Protein AF-Q9N4P4-F1 (afdb_monomer_lite)

InterPro domains:
  IPR028266 Tumor protein p53-inducible protein 11 [PF14936] (41-184)
  IPR028266 Tumor protein p53-inducible protein 11 [PTHR31584] (30-250)

pLDDT: mean 73.69, std 16.2, range [39.88, 96.62]

Structure (mmCIF, N/CA/C/O backbone):
data_AF-Q9N4P4-F1
#
_entry.id   AF-Q9N4P4-F1
#
loop_
_atom_site.group_PDB
_atom_site.id
_atom_site.type_symbol
_atom_site.label_atom_id
_atom_site.label_alt_id
_atom_site.label_comp_id
_atom_site.label_asym_id
_atom_site.label_entity_id
_atom_site.label_seq_id
_atom_site.pdbx_PDB_ins_code
_atom_site.Cartn_x
_atom_site.Cartn_y
_atom_site.Cartn_z
_atom_site.occupancy
_atom_site.B_iso_or_equiv
_atom_site.auth_seq_id
_atom_site.auth_comp_id
_atom_site.auth_asym_id
_atom_site.auth_atom_id
_atom_site.pdbx_PDB_model_num
ATOM 1 N N . MET A 1 1 ? 90.000 -7.329 26.786 1.00 51.28 1 MET A N 1
ATOM 2 C CA . MET A 1 1 ? 89.019 -6.897 25.768 1.00 51.28 1 MET A CA 1
ATOM 3 C C . MET A 1 1 ? 88.729 -8.112 24.916 1.00 51.28 1 MET A C 1
ATOM 5 O O . MET A 1 1 ? 89.656 -8.678 24.359 1.00 51.28 1 MET A O 1
ATOM 9 N N . ASN A 1 2 ? 87.503 -8.615 25.024 1.00 61.84 2 ASN A N 1
ATOM 10 C CA . ASN A 1 2 ? 87.148 -10.010 24.764 1.00 61.84 2 ASN A CA 1
ATOM 11 C C . ASN A 1 2 ? 87.229 -10.356 23.274 1.00 61.84 2 ASN A C 1
ATOM 13 O O . ASN A 1 2 ? 86.826 -9.542 22.450 1.00 61.84 2 ASN A O 1
ATOM 17 N N . GLU A 1 3 ? 87.687 -11.569 22.949 1.00 71.69 3 GLU A N 1
ATOM 18 C CA . GLU A 1 3 ? 87.838 -12.100 21.579 1.00 71.69 3 GLU A CA 1
ATOM 19 C C . GLU A 1 3 ? 86.619 -11.849 20.677 1.00 71.69 3 GLU A C 1
ATOM 21 O O . GLU A 1 3 ? 86.769 -11.629 19.481 1.00 71.69 3 GLU A O 1
ATOM 26 N N . ILE A 1 4 ? 85.417 -11.787 21.257 1.00 66.19 4 ILE A N 1
ATOM 27 C CA . ILE A 1 4 ? 84.161 -11.469 20.561 1.00 66.19 4 ILE A CA 1
ATOM 28 C C . ILE A 1 4 ? 84.223 -10.099 19.857 1.00 66.19 4 ILE A C 1
ATOM 30 O O . ILE A 1 4 ? 83.733 -9.966 18.742 1.00 66.19 4 ILE A O 1
ATOM 34 N N . SER A 1 5 ? 84.856 -9.095 20.473 1.00 69.56 5 SER A N 1
ATOM 35 C CA . SER A 1 5 ? 85.048 -7.761 19.882 1.00 69.56 5 SER A CA 1
ATOM 36 C C . SER A 1 5 ? 85.956 -7.811 18.656 1.00 69.56 5 SER A C 1
ATOM 38 O O . SER A 1 5 ? 85.668 -7.159 17.660 1.00 69.56 5 SER A O 1
ATOM 40 N N . LEU A 1 6 ? 87.031 -8.603 18.724 1.00 74.94 6 LEU A N 1
ATOM 41 C CA . LEU A 1 6 ? 87.990 -8.753 17.629 1.00 74.94 6 LEU A CA 1
ATOM 42 C C . LEU A 1 6 ? 87.362 -9.511 16.450 1.00 74.94 6 LEU A C 1
ATOM 44 O O . LEU A 1 6 ? 87.584 -9.167 15.294 1.00 74.94 6 LEU A O 1
ATOM 48 N N . VAL A 1 7 ? 86.549 -10.533 16.742 1.00 74.06 7 VAL A N 1
ATOM 49 C CA . VAL A 1 7 ? 85.786 -11.262 15.719 1.00 74.06 7 VAL A CA 1
ATOM 50 C C . VAL A 1 7 ? 84.758 -10.345 15.062 1.00 74.06 7 VAL A C 1
ATOM 52 O O . VAL A 1 7 ? 84.618 -10.395 13.845 1.00 74.06 7 VAL A O 1
ATOM 55 N N . ALA A 1 8 ? 84.076 -9.492 15.832 1.00 71.12 8 ALA A N 1
ATOM 56 C CA . ALA A 1 8 ? 83.116 -8.537 15.289 1.00 71.12 8 ALA A CA 1
ATOM 57 C C . ALA A 1 8 ? 83.785 -7.507 14.368 1.00 71.12 8 ALA A C 1
ATOM 59 O O . ALA A 1 8 ? 83.313 -7.334 13.250 1.00 71.12 8 ALA A O 1
ATOM 60 N N . GLU A 1 9 ? 84.896 -6.884 14.782 1.00 74.06 9 GLU A N 1
ATOM 61 C CA . GLU A 1 9 ? 85.658 -5.960 13.919 1.00 74.06 9 GLU A CA 1
ATOM 62 C C . GLU A 1 9 ? 86.100 -6.642 12.625 1.00 74.06 9 GLU A C 1
ATOM 64 O O . GLU A 1 9 ? 85.843 -6.133 11.539 1.00 74.06 9 GLU A O 1
ATOM 69 N N . LYS A 1 10 ? 86.657 -7.853 12.723 1.00 77.12 10 LYS A N 1
ATOM 70 C CA . LYS A 1 10 ? 87.098 -8.599 11.542 1.00 77.12 10 LYS A CA 1
ATOM 71 C C . LYS A 1 10 ? 85.938 -8.986 10.619 1.00 77.12 10 LYS A C 1
ATOM 73 O O . LYS A 1 10 ? 86.125 -9.096 9.413 1.00 77.12 10 LYS A O 1
ATOM 78 N N . PHE A 1 11 ? 84.747 -9.210 11.175 1.00 73.81 11 PHE A N 1
ATOM 79 C CA . PHE A 1 11 ? 83.542 -9.483 10.396 1.00 73.81 11 PHE A CA 1
ATOM 80 C C . PHE A 1 11 ? 83.028 -8.221 9.694 1.00 73.81 11 PHE A C 1
ATOM 82 O O . PHE A 1 11 ? 82.618 -8.306 8.541 1.00 73.81 11 PHE A O 1
ATOM 89 N N . TYR A 1 12 ? 83.083 -7.063 10.361 1.00 70.44 12 TYR A N 1
ATOM 90 C CA . TYR A 1 12 ? 82.732 -5.778 9.756 1.00 70.44 12 TYR A CA 1
ATOM 91 C C . TYR A 1 12 ? 83.699 -5.391 8.640 1.00 70.44 12 TYR A C 1
ATOM 93 O O . TYR A 1 12 ? 83.223 -5.013 7.579 1.00 70.44 12 TYR A O 1
ATOM 101 N N . ASP A 1 13 ? 85.009 -5.573 8.822 1.00 76.25 13 ASP A N 1
ATOM 102 C CA . ASP A 1 13 ? 85.999 -5.278 7.777 1.00 76.25 13 ASP A CA 1
ATOM 103 C C . ASP A 1 13 ? 85.770 -6.130 6.519 1.00 76.25 13 ASP A C 1
ATOM 105 O O . ASP A 1 13 ? 85.762 -5.613 5.404 1.00 76.25 13 ASP A O 1
ATOM 109 N N . VAL A 1 14 ? 85.509 -7.433 6.686 1.00 77.69 14 VAL A N 1
ATOM 110 C CA . VAL A 1 14 ? 85.204 -8.329 5.555 1.00 77.69 14 VAL A CA 1
ATOM 111 C C . VAL A 1 14 ? 83.869 -7.968 4.900 1.00 77.69 14 VAL A C 1
ATOM 113 O O . VAL A 1 14 ? 83.746 -8.037 3.676 1.00 77.69 14 VAL A O 1
ATOM 116 N N . LEU A 1 15 ? 82.864 -7.584 5.693 1.00 73.56 15 LEU A N 1
ATOM 117 C CA . LEU A 1 15 ? 81.567 -7.165 5.171 1.00 73.56 15 LEU A CA 1
ATOM 118 C C . LEU A 1 15 ? 81.684 -5.856 4.382 1.00 73.56 15 LEU A C 1
ATOM 120 O O . LEU A 1 15 ? 81.102 -5.759 3.304 1.00 73.56 15 LEU A O 1
ATOM 124 N N . ASP A 1 16 ? 82.446 -4.884 4.884 1.00 76.75 16 ASP A N 1
ATOM 125 C CA . ASP A 1 16 ? 82.676 -3.608 4.209 1.00 76.75 16 ASP A CA 1
ATOM 126 C C . ASP A 1 16 ? 83.485 -3.798 2.929 1.00 76.75 16 ASP A C 1
ATOM 128 O O . ASP A 1 16 ? 83.116 -3.217 1.910 1.00 76.75 16 ASP A O 1
ATOM 132 N N . GLU A 1 17 ? 84.516 -4.652 2.922 1.00 77.50 17 GLU A N 1
ATOM 133 C CA . GLU A 1 17 ? 85.248 -4.986 1.694 1.00 77.50 17 GLU A CA 1
ATOM 134 C C . GLU A 1 17 ? 84.340 -5.657 0.656 1.00 77.50 17 GLU A C 1
ATOM 136 O O . GLU A 1 17 ? 84.322 -5.226 -0.499 1.00 77.50 17 GLU A O 1
ATOM 141 N N . GLN A 1 18 ? 83.517 -6.636 1.054 1.00 72.38 18 GLN A N 1
ATOM 142 C CA . GLN A 1 18 ? 82.561 -7.278 0.143 1.00 72.38 18 GLN A CA 1
ATOM 143 C C . GLN A 1 18 ? 81.480 -6.315 -0.356 1.00 72.38 18 GLN A C 1
ATOM 145 O O . GLN A 1 18 ? 81.043 -6.404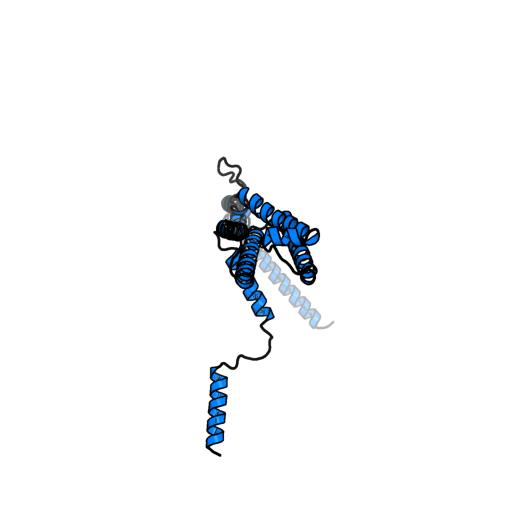 -1.506 1.00 72.38 18 GLN A O 1
ATOM 150 N N . LEU A 1 19 ? 81.020 -5.393 0.489 1.00 69.75 19 LEU A N 1
ATOM 151 C CA . LEU A 1 19 ? 80.028 -4.393 0.113 1.00 69.75 19 LEU A CA 1
ATOM 152 C C . LEU A 1 19 ? 80.644 -3.359 -0.837 1.00 69.75 19 LEU A C 1
ATOM 154 O O . LEU A 1 19 ? 80.000 -2.976 -1.812 1.00 69.75 19 LEU A O 1
ATOM 158 N N . LEU A 1 20 ? 81.904 -2.969 -0.623 1.00 64.81 20 LEU A N 1
ATOM 159 C CA . LEU A 1 20 ? 82.662 -2.109 -1.531 1.00 64.81 20 LEU A CA 1
ATOM 160 C C . LEU A 1 20 ? 82.968 -2.788 -2.866 1.00 64.81 20 LEU A C 1
ATOM 162 O O . LEU A 1 20 ? 82.877 -2.119 -3.896 1.00 64.81 20 LEU A O 1
ATOM 166 N N . GLU A 1 21 ? 83.302 -4.079 -2.876 1.00 69.69 21 GLU A N 1
ATOM 167 C CA . GLU A 1 21 ? 83.456 -4.859 -4.109 1.00 69.69 21 GLU A CA 1
ATOM 168 C C . GLU A 1 21 ? 82.129 -4.968 -4.857 1.00 69.69 21 GLU A C 1
ATOM 170 O O . GLU A 1 21 ? 82.084 -4.627 -6.035 1.00 69.69 21 GLU A O 1
ATOM 175 N N . ASN A 1 22 ? 81.028 -5.294 -4.173 1.00 68.06 22 ASN A N 1
ATOM 176 C CA . ASN A 1 22 ? 79.700 -5.330 -4.790 1.00 68.06 22 ASN A CA 1
ATOM 177 C C . ASN A 1 22 ? 79.282 -3.961 -5.343 1.00 68.06 22 ASN A C 1
ATOM 179 O O . ASN A 1 22 ? 78.778 -3.878 -6.459 1.00 68.06 22 ASN A O 1
ATOM 183 N N . MET A 1 23 ? 79.532 -2.874 -4.609 1.00 64.56 23 MET A N 1
ATOM 184 C CA . MET A 1 23 ? 79.271 -1.503 -5.067 1.00 64.56 23 MET A CA 1
ATOM 185 C C . MET A 1 23 ? 80.180 -1.100 -6.232 1.00 64.56 23 MET A C 1
ATOM 187 O O . MET A 1 23 ? 79.779 -0.305 -7.085 1.00 64.56 23 MET A O 1
ATOM 191 N N . ARG A 1 24 ? 81.416 -1.612 -6.278 1.00 63.09 24 ARG A N 1
ATOM 192 C CA . ARG A 1 24 ? 82.351 -1.374 -7.382 1.00 63.09 24 ARG A CA 1
ATOM 193 C C . ARG A 1 24 ? 81.929 -2.154 -8.618 1.00 63.09 24 ARG A C 1
ATOM 195 O O . ARG A 1 24 ? 81.925 -1.558 -9.686 1.00 63.09 24 ARG A O 1
ATOM 202 N N . ASP A 1 25 ? 81.517 -3.407 -8.477 1.00 59.72 25 ASP A N 1
ATOM 203 C CA . ASP A 1 25 ? 80.957 -4.221 -9.558 1.00 59.72 25 ASP A CA 1
ATOM 204 C C . ASP A 1 25 ? 79.631 -3.650 -10.057 1.00 59.72 25 ASP A C 1
ATOM 206 O O . ASP A 1 25 ? 79.378 -3.631 -11.262 1.00 59.72 25 ASP A O 1
ATOM 210 N N . GLU A 1 26 ? 78.805 -3.106 -9.162 1.00 59.16 26 GLU A N 1
ATOM 211 C CA . GLU A 1 26 ? 77.590 -2.396 -9.538 1.00 59.16 26 GLU A CA 1
ATOM 212 C C . GLU A 1 26 ? 77.934 -1.091 -10.267 1.00 59.16 26 GLU A C 1
ATOM 214 O O . GLU A 1 26 ? 77.379 -0.832 -11.330 1.00 59.16 26 GLU A O 1
ATOM 219 N N . LYS A 1 27 ? 78.929 -0.316 -9.809 1.00 52.62 27 LYS A N 1
ATOM 220 C CA . LYS A 1 27 ? 79.418 0.860 -10.549 1.00 52.62 27 LYS A CA 1
ATOM 221 C C . LYS A 1 27 ? 80.086 0.514 -11.878 1.00 52.62 27 LYS A C 1
ATOM 223 O O . LYS A 1 27 ? 79.961 1.298 -12.814 1.00 52.62 27 LYS A O 1
ATOM 228 N N . LEU A 1 28 ? 80.781 -0.618 -11.978 1.00 52.22 28 LEU A N 1
ATOM 229 C CA . LEU A 1 28 ? 81.412 -1.072 -13.216 1.00 52.22 28 LEU A CA 1
ATOM 230 C C . LEU A 1 28 ? 80.358 -1.601 -14.199 1.00 52.22 28 LEU A C 1
ATOM 232 O O . LEU A 1 28 ? 80.490 -1.387 -15.400 1.00 52.22 28 LEU A O 1
ATOM 236 N N . LYS A 1 29 ? 79.266 -2.199 -13.700 1.00 51.69 29 LYS A N 1
ATOM 237 C CA . LYS A 1 29 ? 78.054 -2.492 -14.488 1.00 51.69 29 LYS A CA 1
ATOM 238 C C . LYS A 1 29 ? 77.274 -1.231 -14.857 1.00 51.69 29 LYS A C 1
ATOM 240 O O . LYS A 1 29 ? 76.654 -1.195 -15.912 1.00 51.69 29 LYS A O 1
ATOM 245 N N . VAL A 1 30 ? 77.369 -0.177 -14.049 1.00 50.22 30 VAL A N 1
ATOM 246 C CA . VAL A 1 30 ? 76.958 1.200 -14.385 1.00 50.22 30 VAL A CA 1
ATOM 247 C C . VAL A 1 30 ? 78.077 1.918 -15.180 1.00 50.22 30 VAL A C 1
ATOM 249 O O . VAL A 1 30 ? 78.126 3.141 -15.292 1.00 50.22 30 VAL A O 1
ATOM 252 N N . GLY A 1 31 ? 78.992 1.152 -15.782 1.00 39.88 31 GLY A N 1
ATOM 253 C CA . GLY A 1 31 ? 79.915 1.594 -16.815 1.00 39.88 31 GLY A CA 1
ATOM 254 C C . GLY A 1 31 ? 79.201 1.655 -18.161 1.00 39.88 31 GLY A C 1
ATOM 255 O O . GLY A 1 31 ? 78.784 0.639 -18.706 1.00 39.88 31 GLY A O 1
ATOM 256 N N . THR A 1 32 ? 79.098 2.872 -18.694 1.00 45.50 32 THR A N 1
ATOM 257 C CA . THR A 1 32 ? 78.444 3.274 -19.951 1.00 45.50 32 THR A CA 1
ATOM 258 C C . THR A 1 32 ? 76.943 2.960 -20.035 1.00 45.50 32 THR A C 1
ATOM 260 O O . THR A 1 32 ? 76.561 1.799 -20.164 1.00 45.50 32 THR A O 1
ATOM 263 N N . PRO A 1 33 ? 76.070 3.987 -20.001 1.00 42.59 33 PRO A N 1
ATOM 264 C CA . PRO A 1 33 ? 74.638 3.811 -20.192 1.00 42.59 33 PRO A CA 1
ATOM 265 C C . PRO A 1 33 ? 74.408 3.246 -21.594 1.00 42.59 33 PRO A C 1
ATOM 267 O O . PRO A 1 33 ? 74.486 3.957 -22.593 1.00 42.59 33 PRO A O 1
ATOM 270 N N . THR A 1 34 ? 74.182 1.941 -21.665 1.00 47.94 34 THR A N 1
ATOM 271 C CA . THR A 1 34 ? 73.581 1.305 -22.828 1.00 47.94 34 THR A CA 1
ATOM 272 C C . THR A 1 34 ? 72.086 1.581 -22.726 1.00 47.94 34 THR A C 1
ATOM 274 O O . THR A 1 34 ? 71.470 1.361 -21.681 1.00 47.94 34 THR A O 1
ATOM 277 N N . ASP A 1 35 ? 71.541 2.164 -23.788 1.00 49.06 35 ASP A N 1
ATOM 278 C CA . ASP A 1 35 ? 70.252 2.872 -23.865 1.00 49.06 35 ASP A CA 1
ATOM 279 C C . ASP A 1 35 ? 69.014 2.018 -23.496 1.00 49.06 35 ASP A C 1
ATOM 281 O O . ASP A 1 35 ? 67.897 2.516 -23.397 1.00 49.06 35 ASP A O 1
ATOM 285 N N . ASP A 1 36 ? 69.189 0.728 -23.203 1.00 48.78 36 ASP A N 1
ATOM 286 C CA . ASP A 1 36 ? 68.072 -0.212 -23.123 1.00 48.78 36 ASP A CA 1
ATOM 287 C C . ASP A 1 36 ? 67.591 -0.528 -21.695 1.00 48.78 36 ASP A C 1
ATOM 289 O O . ASP A 1 36 ? 66.505 -1.083 -21.521 1.00 48.78 36 ASP A O 1
ATOM 293 N N . THR A 1 37 ? 68.329 -0.168 -20.635 1.00 47.12 37 THR A N 1
ATOM 294 C CA . THR A 1 37 ? 67.977 -0.626 -19.265 1.00 47.12 37 THR A CA 1
ATOM 295 C C . THR A 1 37 ? 67.259 0.402 -18.385 1.00 47.12 37 THR A C 1
ATOM 297 O O . THR A 1 37 ? 66.630 0.025 -17.395 1.00 47.12 37 THR A O 1
ATOM 300 N N . ILE A 1 38 ? 67.231 1.686 -18.762 1.00 45.00 38 ILE A N 1
ATOM 301 C CA . ILE A 1 38 ? 66.534 2.739 -17.989 1.00 45.00 38 ILE A CA 1
ATOM 302 C C . ILE A 1 38 ? 65.031 2.840 -18.348 1.00 45.00 38 ILE A C 1
ATOM 304 O O . ILE A 1 38 ? 64.261 3.549 -17.694 1.00 45.00 38 ILE A O 1
ATOM 308 N N . VAL A 1 39 ? 64.549 2.065 -19.322 1.00 49.22 39 VAL A N 1
ATOM 309 C CA . VAL A 1 39 ? 63.206 2.253 -19.897 1.00 49.22 39 VAL A CA 1
ATOM 310 C C . VAL A 1 39 ? 62.058 1.606 -19.100 1.00 49.22 39 VAL A C 1
ATOM 312 O O . VAL A 1 39 ? 60.911 2.039 -19.217 1.00 49.22 39 VAL A O 1
ATOM 315 N N . SER A 1 40 ? 62.288 0.630 -18.216 1.00 52.03 40 SER A N 1
ATOM 316 C CA . SER A 1 40 ? 61.146 -0.154 -17.702 1.00 52.03 40 SER A CA 1
ATOM 317 C C . SER A 1 40 ? 60.341 0.501 -16.569 1.00 52.03 40 SER A C 1
ATOM 319 O O . SER A 1 40 ? 59.140 0.251 -16.464 1.00 52.03 40 SER A O 1
ATOM 321 N N . ARG A 1 41 ? 60.934 1.363 -15.726 1.00 50.59 41 ARG A N 1
ATOM 322 C CA . ARG A 1 41 ? 60.231 1.845 -14.515 1.00 50.59 41 ARG A CA 1
ATOM 323 C C . ARG A 1 41 ? 59.622 3.243 -14.620 1.00 50.59 41 ARG A C 1
ATOM 325 O O . ARG A 1 41 ? 58.652 3.519 -13.918 1.00 50.59 41 ARG A O 1
ATOM 332 N N . LYS A 1 42 ? 60.136 4.126 -15.481 1.00 48.81 42 LYS A N 1
ATOM 333 C CA . LYS A 1 42 ? 59.621 5.509 -15.598 1.00 48.81 42 LYS A CA 1
ATOM 334 C C . LYS A 1 42 ? 58.646 5.732 -16.752 1.00 48.81 42 LYS A C 1
ATOM 336 O O . LYS A 1 42 ? 57.952 6.747 -16.752 1.00 48.81 42 LYS A O 1
ATOM 341 N N . GLN A 1 43 ? 58.535 4.799 -17.694 1.00 51.12 43 GLN A N 1
ATOM 342 C CA . GLN A 1 43 ? 57.767 5.059 -18.909 1.00 51.12 43 GLN A CA 1
ATOM 343 C C . GLN A 1 43 ? 56.267 4.777 -18.780 1.00 51.12 43 GLN A C 1
ATOM 345 O O . GLN A 1 43 ? 55.498 5.313 -19.561 1.00 51.12 43 GLN A O 1
ATOM 350 N N . SER A 1 44 ? 55.788 4.047 -17.767 1.00 52.41 44 SER A N 1
ATOM 351 C CA . SER A 1 44 ? 54.336 3.833 -17.608 1.00 52.41 44 SER A CA 1
ATOM 352 C C . SER A 1 44 ? 53.558 5.115 -17.272 1.00 52.41 44 SER A C 1
ATOM 354 O O . SER A 1 44 ? 52.364 5.200 -17.566 1.00 52.41 44 SER A O 1
ATOM 356 N N . ALA A 1 45 ? 54.221 6.119 -16.683 1.00 56.00 45 ALA A N 1
ATOM 357 C CA . ALA A 1 45 ? 53.627 7.424 -16.393 1.00 56.00 45 ALA A CA 1
ATOM 358 C C . ALA A 1 45 ? 53.625 8.361 -17.615 1.00 56.00 45 ALA A C 1
ATOM 360 O O . ALA A 1 45 ? 52.693 9.153 -17.778 1.00 56.00 45 ALA A O 1
ATOM 361 N N . SER A 1 46 ? 54.645 8.275 -18.479 1.00 60.16 46 SER A N 1
ATOM 362 C CA . SER A 1 46 ? 54.707 9.056 -19.722 1.00 60.16 46 SER A CA 1
ATOM 363 C C . SER A 1 46 ? 53.992 8.378 -20.892 1.00 60.16 46 SER A C 1
ATOM 365 O O . SER A 1 46 ? 53.605 9.067 -21.836 1.00 60.16 46 SER A O 1
ATOM 367 N N . ASP A 1 47 ? 53.759 7.065 -20.820 1.00 68.19 47 ASP A N 1
ATOM 368 C CA . ASP A 1 47 ? 53.086 6.304 -21.862 1.00 68.19 47 ASP A CA 1
ATOM 369 C C . ASP A 1 47 ? 51.636 6.776 -22.025 1.00 68.19 47 ASP A C 1
ATOM 371 O O . ASP A 1 47 ? 50.766 6.628 -21.154 1.00 68.19 47 ASP A O 1
ATOM 375 N N . LEU A 1 48 ? 51.382 7.361 -23.194 1.00 65.00 48 LEU A N 1
ATOM 376 C CA . LEU A 1 48 ? 50.078 7.853 -23.607 1.00 65.00 48 LEU A CA 1
ATOM 377 C C . LEU A 1 48 ? 49.016 6.752 -23.542 1.00 65.00 48 LEU A C 1
ATOM 379 O O . LEU A 1 48 ? 47.873 7.061 -23.216 1.00 65.00 48 LEU A O 1
ATOM 383 N N . GLN A 1 49 ? 49.366 5.483 -23.783 1.00 70.56 49 GLN A N 1
ATOM 384 C CA . GLN A 1 49 ? 48.411 4.371 -23.722 1.00 70.56 49 GLN A CA 1
ATOM 385 C C . GLN A 1 49 ? 47.926 4.099 -22.296 1.00 70.56 49 GLN A C 1
ATOM 387 O O . GLN A 1 49 ? 46.724 3.928 -22.080 1.00 70.56 49 GLN A O 1
ATOM 392 N N . SER A 1 50 ? 48.831 4.108 -21.314 1.00 65.62 50 SER A N 1
ATOM 393 C CA . SER A 1 50 ? 48.488 4.002 -19.890 1.00 65.62 50 SER A CA 1
ATOM 394 C C . SER A 1 50 ? 47.574 5.154 -19.465 1.00 65.62 50 SER A C 1
ATOM 396 O O . SER A 1 50 ? 46.495 4.932 -18.907 1.00 65.62 50 SER A O 1
ATOM 398 N N . ARG A 1 51 ? 47.923 6.388 -19.857 1.00 69.81 51 ARG A N 1
ATOM 399 C CA . ARG A 1 51 ? 47.089 7.574 -19.609 1.00 69.81 51 ARG A CA 1
ATOM 400 C C . ARG A 1 51 ? 45.717 7.453 -20.264 1.00 69.81 51 ARG A C 1
ATOM 402 O O . ARG A 1 51 ? 44.724 7.787 -19.630 1.00 69.81 51 ARG A O 1
ATOM 409 N N . LEU A 1 52 ? 45.637 6.951 -21.494 1.00 65.06 52 LEU A N 1
ATOM 410 C CA . LEU A 1 52 ? 44.386 6.796 -22.237 1.00 65.06 52 LEU A CA 1
ATOM 411 C C . LEU A 1 52 ? 43.508 5.680 -21.644 1.00 65.06 52 LEU A C 1
ATOM 413 O O . LEU A 1 52 ? 42.293 5.850 -21.557 1.00 65.06 52 LEU A O 1
ATOM 417 N N . LYS A 1 53 ? 44.102 4.584 -21.149 1.00 67.44 53 LYS A N 1
ATOM 418 C CA . LYS A 1 53 ? 43.396 3.538 -20.386 1.00 67.44 53 LYS A CA 1
ATOM 419 C C . LYS A 1 53 ? 42.840 4.078 -19.070 1.00 67.44 53 LYS A C 1
ATOM 421 O O . LYS A 1 53 ? 41.654 3.892 -18.813 1.00 67.44 53 LYS A O 1
ATOM 426 N N . THR A 1 54 ? 43.642 4.797 -18.287 1.00 64.94 54 THR A N 1
ATOM 427 C CA . THR A 1 54 ? 43.194 5.449 -17.045 1.00 64.94 54 THR A CA 1
ATOM 428 C C . THR A 1 54 ? 42.119 6.494 -17.333 1.00 64.94 54 THR A C 1
ATOM 430 O O . THR A 1 54 ? 41.115 6.568 -16.633 1.00 64.94 54 THR A O 1
ATOM 433 N N . ARG A 1 55 ? 42.261 7.242 -18.431 1.00 69.88 55 ARG A N 1
ATOM 434 C CA . ARG A 1 55 ? 41.288 8.232 -18.885 1.00 69.88 55 ARG A CA 1
ATOM 435 C C . ARG A 1 55 ? 39.945 7.602 -19.268 1.00 69.88 55 ARG A C 1
ATOM 437 O O . ARG A 1 55 ? 38.916 8.123 -18.864 1.00 69.88 55 ARG A O 1
ATOM 444 N N . LYS A 1 56 ? 39.945 6.463 -19.967 1.00 65.44 56 LYS A N 1
ATOM 445 C CA . LYS A 1 56 ? 38.735 5.669 -20.265 1.00 65.44 56 LYS A CA 1
ATOM 446 C C . LYS A 1 56 ? 38.137 5.017 -19.016 1.00 65.44 56 LYS A C 1
ATOM 448 O O . LYS A 1 56 ? 36.922 4.923 -18.880 1.00 65.44 56 LYS A O 1
ATOM 453 N N . LEU A 1 57 ? 38.984 4.577 -18.085 1.00 65.44 57 LEU A N 1
ATOM 454 C CA . LEU A 1 57 ? 38.542 4.010 -16.813 1.00 65.44 57 LEU A CA 1
ATOM 455 C C . LEU A 1 57 ? 37.822 5.063 -15.953 1.00 65.44 57 LEU A C 1
ATOM 457 O O . LEU A 1 57 ? 36.770 4.759 -15.399 1.00 65.44 57 LEU A O 1
ATOM 461 N N . LEU A 1 58 ? 38.373 6.283 -15.898 1.00 64.38 58 LEU A N 1
ATOM 462 C CA . LEU A 1 58 ? 37.850 7.446 -15.167 1.00 64.38 58 LEU A CA 1
ATOM 463 C C . LEU A 1 58 ? 36.804 8.259 -15.951 1.00 64.38 58 LEU A C 1
ATOM 465 O O . LEU A 1 58 ? 36.077 9.042 -15.353 1.00 64.38 58 LEU A O 1
ATOM 469 N N . GLY A 1 59 ? 36.669 8.043 -17.264 1.00 60.53 59 GLY A N 1
ATOM 470 C CA . GLY A 1 59 ? 35.687 8.704 -18.139 1.00 60.53 59 GLY A CA 1
ATOM 471 C C . GLY A 1 59 ? 36.041 10.141 -18.517 1.00 60.53 59 GLY A C 1
ATOM 472 O O . GLY A 1 59 ? 35.215 10.859 -19.069 1.00 60.53 59 GLY A O 1
ATOM 473 N N . VAL A 1 60 ? 37.260 10.592 -18.234 1.00 60.25 60 VAL A N 1
ATOM 474 C CA . VAL A 1 60 ? 37.669 11.980 -18.466 1.00 60.25 60 VAL A CA 1
ATOM 475 C C . VAL A 1 60 ? 37.816 12.227 -19.977 1.00 60.25 60 VAL A C 1
ATOM 477 O O . VAL A 1 60 ? 38.760 11.763 -20.598 1.00 60.25 60 VAL A O 1
ATOM 480 N N . GLY A 1 61 ? 36.909 12.971 -20.607 1.00 52.78 61 GLY A N 1
ATOM 481 C CA . GLY A 1 61 ? 37.060 13.415 -22.004 1.00 52.78 61 GLY A CA 1
ATOM 482 C C . GLY A 1 61 ? 36.269 12.642 -23.064 1.00 52.78 61 GLY A C 1
ATOM 483 O O . GLY A 1 61 ? 36.501 12.869 -24.248 1.00 52.78 61 GLY A O 1
ATOM 484 N N . GLU A 1 62 ? 35.329 11.779 -22.678 1.00 54.50 62 GLU A N 1
ATOM 485 C CA . GLU A 1 62 ? 34.281 11.293 -23.587 1.00 54.50 62 GLU A CA 1
ATOM 486 C C . GLU A 1 62 ? 32.982 12.063 -23.310 1.00 54.50 62 GLU A C 1
ATOM 488 O O . GLU A 1 62 ? 32.074 11.569 -22.649 1.00 54.50 62 GLU A O 1
ATOM 493 N N . LEU A 1 63 ? 32.890 13.300 -23.812 1.00 48.00 63 LEU A N 1
ATOM 494 C CA . LEU A 1 63 ? 31.589 13.905 -24.110 1.00 48.00 63 LEU A CA 1
ATOM 495 C C . LEU A 1 63 ? 31.121 13.303 -25.436 1.00 48.00 63 LEU A C 1
ATOM 497 O O . LEU A 1 63 ? 31.304 13.888 -26.502 1.00 48.00 63 LEU A O 1
ATOM 501 N N . ALA A 1 64 ? 30.617 12.073 -25.396 1.00 52.22 64 ALA A N 1
ATOM 502 C CA . ALA A 1 64 ? 30.015 11.474 -26.573 1.00 52.22 64 ALA A CA 1
ATOM 503 C C . ALA A 1 64 ? 28.676 12.175 -26.834 1.00 52.22 64 ALA A C 1
ATOM 505 O O . ALA A 1 64 ? 27.697 11.877 -26.168 1.00 52.22 64 ALA A O 1
ATOM 506 N N . GLY A 1 65 ? 28.670 13.113 -27.782 1.00 46.62 65 GLY A N 1
ATOM 507 C CA . GLY A 1 65 ? 27.505 13.452 -28.599 1.00 46.62 65 GLY A CA 1
ATOM 508 C C . GLY A 1 65 ? 26.228 13.876 -27.864 1.00 46.62 65 GLY A C 1
ATOM 509 O O . GLY A 1 65 ? 25.419 13.057 -27.448 1.00 46.62 65 GLY A O 1
ATOM 510 N N . ASP A 1 66 ? 26.007 15.185 -27.859 1.00 48.78 66 ASP A N 1
ATOM 511 C CA . ASP A 1 66 ? 24.705 15.841 -28.065 1.00 48.78 66 ASP A CA 1
ATOM 512 C C . ASP A 1 66 ? 23.611 15.784 -26.985 1.00 48.78 66 ASP A C 1
ATOM 514 O O . ASP A 1 66 ? 22.752 16.656 -26.988 1.00 48.78 66 ASP A O 1
ATOM 518 N N . ASN A 1 67 ? 23.647 14.881 -26.002 1.00 52.34 67 ASN A N 1
ATOM 519 C CA . ASN A 1 67 ? 22.521 14.777 -25.051 1.00 52.34 67 ASN A CA 1
ATOM 520 C C . ASN A 1 67 ? 22.842 15.080 -23.586 1.00 52.34 67 ASN A C 1
ATOM 522 O O . ASN A 1 67 ? 22.031 14.788 -22.718 1.00 52.34 67 ASN A O 1
ATOM 526 N N . GLY A 1 68 ? 23.992 15.685 -23.269 1.00 48.38 68 GLY A N 1
ATOM 527 C CA . GLY A 1 68 ? 24.296 16.100 -21.886 1.00 48.38 68 GLY A CA 1
ATOM 528 C C . GLY A 1 68 ? 24.315 14.952 -20.860 1.00 48.38 68 GLY A C 1
ATOM 529 O O . GLY A 1 68 ? 24.330 15.200 -19.654 1.00 48.38 68 GLY A O 1
ATOM 530 N N . GLU A 1 69 ? 24.332 13.702 -21.326 1.00 49.44 69 GLU A N 1
ATOM 531 C CA . GLU A 1 69 ? 24.252 12.499 -20.507 1.00 49.44 69 GLU A CA 1
ATOM 532 C C . GLU A 1 69 ? 25.660 12.014 -20.119 1.00 49.44 69 GLU A C 1
ATOM 534 O O . GLU A 1 69 ? 26.460 11.527 -20.913 1.00 49.44 69 GLU A O 1
ATOM 539 N N . VAL A 1 70 ? 25.945 12.259 -18.844 1.00 52.12 70 VAL A N 1
ATOM 540 C CA . VAL A 1 70 ? 27.033 11.826 -17.956 1.00 52.12 70 VAL A CA 1
ATOM 541 C C . VAL A 1 70 ? 27.851 10.584 -18.395 1.00 52.12 70 VAL A C 1
ATOM 543 O O . VAL A 1 70 ? 27.366 9.461 -18.425 1.00 52.12 70 VAL A O 1
ATOM 546 N N . TYR A 1 71 ? 29.153 10.824 -18.611 1.00 48.78 71 TYR A N 1
ATOM 547 C CA . TYR A 1 71 ? 30.353 9.983 -18.410 1.00 48.78 71 TYR A CA 1
ATOM 548 C C . TYR A 1 71 ? 30.251 8.444 -18.545 1.00 48.78 71 TYR A C 1
ATOM 550 O O . TYR A 1 71 ? 30.036 7.738 -17.565 1.00 48.78 71 TYR A O 1
ATOM 558 N N . LYS A 1 72 ? 30.665 7.882 -19.692 1.00 54.72 72 LYS A N 1
ATOM 559 C CA . LYS A 1 72 ? 31.022 6.448 -19.832 1.00 54.72 72 LYS A CA 1
ATOM 560 C C . LYS A 1 72 ? 32.380 6.105 -19.199 1.00 54.72 72 LYS A C 1
ATOM 562 O O . LYS A 1 72 ? 33.266 5.555 -19.853 1.00 54.72 72 LYS A O 1
ATOM 567 N N . SER A 1 73 ? 32.589 6.411 -17.920 1.00 58.69 73 SER A N 1
ATOM 568 C CA . SER A 1 73 ? 33.744 5.821 -17.241 1.00 58.69 73 SER A CA 1
ATOM 569 C C . SER A 1 73 ? 33.486 4.347 -16.960 1.00 58.69 73 SER A C 1
ATOM 571 O O . SER A 1 73 ? 32.384 3.978 -16.557 1.00 58.69 73 SER A O 1
ATOM 573 N N . LYS A 1 74 ? 34.489 3.482 -17.144 1.00 61.25 74 LYS A N 1
ATOM 574 C CA . LYS A 1 74 ? 34.346 2.065 -16.770 1.00 61.25 74 LYS A CA 1
ATOM 575 C C . LYS A 1 74 ? 34.086 1.891 -15.281 1.00 61.25 74 LYS A C 1
ATOM 577 O O . LYS A 1 74 ? 33.348 0.988 -14.923 1.00 61.25 74 LYS A O 1
ATOM 582 N N . ILE A 1 75 ? 34.679 2.733 -14.429 1.00 61.50 75 ILE A N 1
ATOM 583 C CA . ILE A 1 75 ? 34.413 2.726 -12.982 1.00 61.50 75 ILE A CA 1
ATOM 584 C C . ILE A 1 75 ? 32.954 3.017 -12.719 1.00 61.50 75 ILE A C 1
ATOM 586 O O . ILE A 1 75 ? 32.346 2.383 -11.875 1.00 61.50 75 ILE A O 1
ATOM 590 N N . SER A 1 76 ? 32.392 3.965 -13.446 1.00 55.59 76 SER A N 1
ATOM 591 C CA . SER A 1 76 ? 31.028 4.369 -13.238 1.00 55.59 76 SER A CA 1
ATOM 592 C C . SER A 1 76 ? 30.097 3.321 -13.877 1.00 55.59 76 SER A C 1
ATOM 594 O O . SER A 1 76 ? 29.162 2.910 -13.218 1.00 55.59 76 SER A O 1
ATOM 596 N N . GLN A 1 77 ? 30.440 2.672 -14.997 1.00 57.81 77 GLN A N 1
ATOM 597 C CA . GLN A 1 77 ? 29.770 1.430 -15.439 1.00 57.81 77 GLN A CA 1
ATOM 598 C C . GLN A 1 77 ? 29.844 0.288 -14.397 1.00 57.81 77 GLN A C 1
ATOM 600 O O . GLN A 1 77 ? 28.864 -0.426 -14.210 1.00 57.81 77 GLN A O 1
ATOM 605 N N . LEU A 1 78 ? 30.976 0.131 -13.695 1.00 54.38 78 LEU A N 1
ATOM 606 C CA . LEU A 1 78 ? 31.198 -0.884 -12.648 1.00 54.38 78 LEU A CA 1
ATOM 607 C C . LEU A 1 78 ? 30.445 -0.583 -11.349 1.00 54.38 78 LEU A C 1
ATOM 609 O O . LEU A 1 78 ? 29.851 -1.480 -10.762 1.00 54.38 78 LEU A O 1
ATOM 613 N N . LEU A 1 79 ? 30.454 0.678 -10.916 1.00 53.53 79 LEU A N 1
ATOM 614 C CA . LEU A 1 79 ? 29.666 1.191 -9.793 1.00 53.53 79 LEU A CA 1
ATOM 615 C C . LEU A 1 79 ? 28.171 1.223 -10.125 1.00 53.53 79 LEU A C 1
ATOM 617 O O . LEU A 1 79 ? 27.365 1.506 -9.244 1.00 53.53 79 LEU A O 1
ATOM 621 N N . GLY A 1 80 ? 27.804 0.940 -11.378 1.00 49.06 80 GLY A N 1
ATOM 622 C CA . GLY A 1 80 ? 26.462 1.124 -11.881 1.00 49.06 80 GLY A CA 1
ATOM 623 C C . GLY A 1 80 ? 26.108 2.600 -11.829 1.00 49.06 80 GLY A C 1
ATOM 624 O O . GLY A 1 80 ? 25.346 3.020 -10.959 1.00 49.06 80 GLY A O 1
ATOM 625 N N . ILE A 1 81 ? 26.616 3.395 -12.783 1.00 49.00 81 ILE A N 1
ATOM 626 C CA . ILE A 1 81 ? 25.934 4.620 -13.182 1.00 49.00 81 ILE A CA 1
ATOM 627 C C . ILE A 1 81 ? 24.577 4.111 -13.488 1.00 49.00 81 ILE A C 1
ATOM 629 O O . ILE A 1 81 ? 24.330 3.275 -14.356 1.00 49.00 81 ILE A O 1
ATOM 633 N N . ASN A 1 82 ? 23.719 4.561 -12.627 1.00 50.53 82 ASN A N 1
ATOM 634 C CA . ASN A 1 82 ? 22.383 4.135 -12.560 1.00 50.53 82 ASN A CA 1
ATOM 635 C C . ASN A 1 82 ? 21.764 5.016 -13.652 1.00 50.53 82 ASN A C 1
ATOM 637 O O . ASN A 1 82 ? 21.096 5.999 -13.367 1.00 50.53 82 ASN A O 1
ATOM 641 N N . GLU A 1 83 ? 22.085 4.724 -14.923 1.00 49.41 83 GLU A N 1
ATOM 642 C CA . GLU A 1 83 ? 21.461 5.325 -16.106 1.00 49.41 83 GLU A CA 1
ATOM 643 C C . GLU A 1 83 ? 19.952 5.141 -15.944 1.00 49.41 83 GLU A C 1
ATOM 645 O O . GLU A 1 83 ? 19.162 6.050 -16.154 1.00 49.41 83 GLU A O 1
ATOM 650 N N . SER A 1 84 ? 19.577 3.994 -15.367 1.00 47.94 84 SER A N 1
ATOM 651 C CA . SER A 1 84 ? 18.260 3.738 -14.815 1.00 47.94 84 SER A CA 1
ATOM 652 C C . SER A 1 84 ? 17.801 4.852 -13.848 1.00 47.94 84 SER A C 1
ATOM 654 O O . SER A 1 84 ? 16.747 5.439 -14.050 1.00 47.94 84 SER A O 1
ATOM 656 N N . LEU A 1 85 ? 18.568 5.257 -12.842 1.00 46.44 85 LEU A N 1
ATOM 657 C CA . LEU A 1 85 ? 18.185 6.343 -11.929 1.00 46.44 85 LEU A CA 1
ATOM 658 C C . LEU A 1 85 ? 17.967 7.695 -12.643 1.00 46.44 85 LEU A C 1
ATOM 660 O O . LEU A 1 85 ? 17.073 8.436 -12.236 1.00 46.44 85 LEU A O 1
ATOM 664 N N . TYR A 1 86 ? 18.693 7.976 -13.735 1.00 44.62 86 TYR A N 1
ATOM 665 C CA . TYR A 1 86 ? 18.482 9.171 -14.572 1.00 44.62 86 TYR A CA 1
ATOM 666 C C . TYR A 1 86 ? 17.398 9.031 -15.639 1.00 44.62 86 TYR A C 1
ATOM 668 O O . TYR A 1 86 ? 16.887 10.057 -16.097 1.00 44.62 86 TYR A O 1
ATOM 676 N N . VAL A 1 87 ? 16.945 7.812 -15.960 1.00 51.59 87 VAL A N 1
ATOM 677 C CA . VAL A 1 87 ? 15.612 7.613 -16.537 1.00 51.59 87 VAL A CA 1
ATOM 678 C C . VAL A 1 87 ? 14.627 8.013 -15.449 1.00 51.59 87 VAL A C 1
ATOM 680 O O . VAL A 1 87 ? 14.150 7.198 -14.654 1.00 51.59 87 VAL A O 1
ATOM 683 N N . ARG A 1 88 ? 14.402 9.328 -15.383 1.00 56.06 88 ARG A N 1
ATOM 684 C CA . ARG A 1 88 ? 13.459 10.032 -14.534 1.00 56.06 88 ARG A CA 1
ATOM 685 C C . ARG A 1 88 ? 12.217 9.171 -14.452 1.00 56.06 88 ARG A C 1
ATOM 687 O O . ARG A 1 88 ? 11.505 9.026 -15.445 1.00 56.06 88 ARG A O 1
ATOM 694 N N . LEU A 1 89 ? 11.995 8.575 -13.279 1.00 62.06 89 LEU A N 1
ATOM 695 C CA . LEU A 1 89 ? 10.825 7.737 -13.056 1.00 62.06 89 LEU A CA 1
ATOM 696 C C . LEU A 1 89 ? 9.603 8.527 -13.556 1.00 62.06 89 LEU A C 1
ATOM 698 O O . LEU A 1 89 ? 9.529 9.740 -13.311 1.00 62.06 89 LEU A O 1
ATOM 702 N N . PRO A 1 90 ? 8.692 7.911 -14.325 1.00 67.94 90 PRO A N 1
ATOM 703 C CA . PRO A 1 90 ? 7.611 8.652 -14.952 1.00 67.94 90 PRO A CA 1
ATOM 704 C C . PRO A 1 90 ? 6.839 9.418 -13.881 1.00 67.94 90 PRO A C 1
ATOM 706 O O . PRO A 1 90 ? 6.490 8.861 -12.837 1.00 67.94 90 PRO A O 1
ATOM 709 N N . ARG A 1 91 ? 6.556 10.702 -14.144 1.00 72.69 91 ARG A N 1
ATOM 710 C CA . ARG A 1 91 ? 5.814 11.575 -13.214 1.00 72.69 91 ARG A CA 1
ATOM 711 C C . ARG A 1 91 ? 4.516 10.919 -12.729 1.00 72.69 91 ARG A C 1
ATOM 713 O O . ARG A 1 91 ? 4.162 11.077 -11.567 1.00 72.69 91 ARG A O 1
ATOM 720 N N . GLY A 1 92 ? 3.865 10.127 -13.586 1.00 79.56 92 GLY A N 1
ATOM 721 C CA . GLY A 1 92 ? 2.644 9.387 -13.255 1.00 79.56 92 GLY A CA 1
ATOM 722 C C . GLY A 1 92 ? 2.776 8.469 -12.036 1.00 79.56 92 GLY A C 1
ATOM 723 O O . GLY A 1 92 ? 1.886 8.462 -11.194 1.00 79.56 92 GLY A O 1
ATOM 724 N N . MET A 1 93 ? 3.909 7.781 -11.861 1.00 78.94 93 MET A N 1
ATOM 725 C CA . MET A 1 93 ? 4.133 6.913 -10.697 1.00 78.94 93 MET A CA 1
ATOM 726 C C . MET A 1 93 ? 4.150 7.711 -9.386 1.00 78.94 93 MET A C 1
ATOM 728 O O . MET A 1 93 ? 3.637 7.258 -8.362 1.00 78.94 93 MET A O 1
ATOM 732 N N . PHE A 1 94 ? 4.728 8.914 -9.405 1.00 81.69 94 PHE A N 1
ATOM 733 C CA . PHE A 1 94 ? 4.758 9.787 -8.233 1.00 81.69 94 PHE A CA 1
ATOM 734 C C . PHE A 1 94 ? 3.375 10.305 -7.878 1.00 81.69 94 PHE A C 1
ATOM 736 O O . PHE A 1 94 ? 3.014 10.326 -6.703 1.00 81.69 94 PHE A O 1
ATOM 743 N N . VAL A 1 95 ? 2.604 10.702 -8.891 1.00 87.00 95 VAL A N 1
ATOM 744 C CA . VAL A 1 95 ? 1.217 11.131 -8.706 1.00 87.00 95 VAL A CA 1
ATOM 745 C C . VAL A 1 95 ? 0.409 9.981 -8.112 1.00 87.00 95 VAL A C 1
ATOM 747 O O . VAL A 1 95 ? -0.257 10.180 -7.104 1.00 87.00 95 VAL A O 1
ATOM 750 N N . TRP A 1 96 ? 0.554 8.763 -8.640 1.00 90.56 96 TRP A N 1
ATOM 751 C CA . TRP A 1 96 ? -0.130 7.582 -8.116 1.00 90.56 96 TRP A CA 1
ATOM 752 C C . TRP A 1 96 ? 0.211 7.295 -6.649 1.00 90.56 96 TRP A C 1
ATOM 754 O O . TRP A 1 96 ? -0.682 7.173 -5.815 1.00 90.56 96 TRP A O 1
ATOM 764 N N . ASN A 1 97 ? 1.495 7.254 -6.287 1.00 88.62 97 ASN A N 1
ATOM 765 C CA . ASN A 1 97 ? 1.909 7.041 -4.895 1.00 88.62 97 ASN A CA 1
ATOM 766 C C . ASN A 1 97 ? 1.434 8.171 -3.966 1.00 88.62 97 ASN A C 1
ATOM 768 O O . ASN A 1 97 ? 0.998 7.929 -2.840 1.00 88.62 97 ASN A O 1
ATOM 772 N N . THR A 1 98 ? 1.459 9.409 -4.460 1.00 90.19 98 THR A N 1
ATOM 773 C CA . THR A 1 98 ? 0.944 10.577 -3.740 1.00 90.19 98 THR A CA 1
ATOM 774 C C . THR A 1 98 ? -0.557 10.463 -3.491 1.00 90.19 98 THR A C 1
ATOM 776 O O . THR A 1 98 ? -0.999 10.794 -2.391 1.00 90.19 98 THR A O 1
ATOM 779 N N . LEU A 1 99 ? -1.318 9.968 -4.471 1.00 91.62 99 LEU A N 1
ATOM 780 C CA . LEU A 1 99 ? -2.752 9.708 -4.353 1.00 91.62 99 LEU A CA 1
ATOM 781 C C . LEU A 1 99 ? -3.046 8.581 -3.358 1.00 91.62 99 LEU A C 1
ATOM 783 O O . LEU A 1 99 ? -3.922 8.760 -2.521 1.00 91.62 99 LEU A O 1
ATOM 787 N N . ASN A 1 100 ? -2.293 7.475 -3.377 1.00 91.69 100 ASN A N 1
ATOM 788 C CA . ASN A 1 100 ? -2.443 6.397 -2.385 1.00 91.69 100 ASN A CA 1
ATOM 789 C C . ASN A 1 100 ? -2.199 6.917 -0.961 1.00 91.69 100 ASN A C 1
ATOM 791 O O . ASN A 1 100 ? -2.998 6.697 -0.056 1.00 91.69 100 ASN A O 1
ATOM 795 N N . SER A 1 101 ? -1.115 7.670 -0.767 1.00 92.25 101 SER A N 1
ATOM 796 C CA . SER A 1 101 ? -0.806 8.273 0.528 1.00 92.25 101 SER A CA 1
ATOM 797 C C . SER A 1 101 ? -1.891 9.259 0.982 1.00 92.25 101 SER A C 1
ATOM 799 O O . SER A 1 101 ? -2.291 9.246 2.146 1.00 92.25 101 SER A O 1
ATOM 801 N N . LEU A 1 102 ? -2.411 10.081 0.065 1.00 94.25 102 LEU A N 1
ATOM 802 C CA . LEU A 1 102 ? -3.514 10.991 0.361 1.00 94.25 102 LEU A CA 1
ATOM 803 C C . LEU A 1 102 ? -4.798 10.229 0.711 1.00 94.25 102 LEU A C 1
ATOM 805 O O . LEU A 1 102 ? -5.492 10.621 1.641 1.00 94.25 102 LEU A O 1
ATOM 809 N N . TYR A 1 103 ? -5.089 9.133 0.014 1.00 93.75 103 TYR A N 1
ATOM 810 C CA . TYR A 1 103 ? -6.223 8.264 0.306 1.00 93.75 103 TYR A CA 1
ATOM 811 C C . TYR A 1 103 ? -6.163 7.727 1.745 1.00 93.75 103 TYR A C 1
ATOM 813 O O . TYR A 1 103 ? -7.136 7.882 2.483 1.00 93.75 103 TYR A O 1
ATOM 821 N N . PHE A 1 104 ? -5.013 7.200 2.188 1.00 93.81 104 PHE A N 1
ATOM 822 C CA . PHE A 1 104 ? -4.848 6.726 3.570 1.00 93.81 104 PHE A CA 1
ATOM 823 C C . PHE A 1 104 ? -5.044 7.838 4.601 1.00 93.81 104 PHE A C 1
ATOM 825 O O . PHE A 1 104 ? -5.720 7.636 5.608 1.00 93.81 104 PHE A O 1
ATOM 832 N N . LEU A 1 105 ? -4.500 9.027 4.332 1.00 95.75 105 LEU A N 1
ATOM 833 C CA . LEU A 1 105 ? -4.651 10.175 5.223 1.00 95.75 105 LEU A CA 1
ATOM 834 C C . LEU A 1 105 ? -6.102 10.661 5.294 1.00 95.75 105 LEU A C 1
ATOM 836 O O . LEU A 1 105 ? -6.610 10.885 6.391 1.00 95.75 105 LEU A O 1
ATOM 840 N N . LEU A 1 106 ? -6.781 10.812 4.155 1.00 95.75 106 LEU A N 1
ATOM 841 C CA . LEU A 1 106 ? -8.153 11.315 4.105 1.00 95.75 106 LEU A CA 1
ATOM 842 C C . LEU A 1 106 ? -9.134 10.317 4.716 1.00 95.75 106 LEU A C 1
ATOM 844 O O . LEU A 1 106 ? -9.855 10.679 5.642 1.00 95.75 106 LEU A O 1
ATOM 848 N N . ILE A 1 107 ? -9.132 9.061 4.260 1.00 94.25 107 ILE A N 1
ATOM 849 C CA . ILE A 1 107 ? -10.029 8.032 4.801 1.00 94.25 107 ILE A CA 1
ATOM 850 C C . ILE A 1 107 ? -9.720 7.769 6.273 1.00 94.25 107 ILE A C 1
ATOM 852 O O . ILE A 1 107 ? -10.643 7.720 7.080 1.00 94.25 107 ILE A O 1
ATOM 856 N N . GLY A 1 108 ? -8.442 7.692 6.655 1.00 94.88 108 GLY A N 1
ATOM 857 C CA . GLY A 1 108 ? -8.050 7.528 8.053 1.00 94.88 108 GLY A CA 1
ATOM 858 C C . GLY A 1 108 ? -8.553 8.668 8.943 1.00 94.88 108 GLY A C 1
ATOM 859 O O . GLY A 1 108 ? -9.139 8.418 9.997 1.00 94.88 108 GLY A O 1
ATOM 860 N N . THR A 1 109 ? -8.412 9.918 8.490 1.00 96.44 109 THR A N 1
ATOM 861 C CA . THR A 1 109 ? -8.905 11.097 9.223 1.00 96.44 109 THR A CA 1
ATOM 862 C C . THR A 1 109 ? -10.429 11.091 9.324 1.00 96.44 109 THR A C 1
ATOM 864 O O . THR A 1 109 ? -10.978 11.352 10.395 1.00 96.44 109 THR A O 1
ATOM 867 N N . ILE A 1 110 ? -11.129 10.743 8.241 1.00 96.31 110 ILE A N 1
ATOM 868 C CA . ILE A 1 110 ? -12.591 10.647 8.234 1.00 96.31 110 ILE A CA 1
ATOM 869 C C . ILE A 1 110 ? -13.063 9.536 9.185 1.00 96.31 110 ILE A C 1
ATOM 871 O O . ILE A 1 110 ? -13.963 9.783 9.980 1.00 96.31 110 ILE A O 1
ATOM 875 N N . CYS A 1 111 ? -12.444 8.351 9.178 1.00 93.44 111 CYS A N 1
ATOM 876 C CA . CYS A 1 111 ? -12.755 7.261 10.114 1.00 93.44 111 CYS A CA 1
ATOM 877 C C . CYS A 1 111 ? -12.521 7.653 11.583 1.00 93.44 111 CYS A C 1
ATOM 879 O O . CYS A 1 111 ? -13.218 7.167 12.474 1.00 93.44 111 CYS A O 1
ATOM 881 N N . LEU A 1 112 ? -11.561 8.543 11.845 1.00 92.44 112 LEU A N 1
ATOM 882 C CA . LEU A 1 112 ? -11.252 9.022 13.189 1.00 92.44 112 LEU A CA 1
ATOM 883 C C . LEU A 1 112 ? -12.297 10.036 13.686 1.00 92.44 112 LEU A C 1
ATOM 885 O O . LEU A 1 112 ? -12.827 9.880 14.789 1.00 92.44 112 LEU A O 1
ATOM 889 N N . VAL A 1 113 ? -12.621 11.049 12.873 1.00 94.56 113 VAL A N 1
ATOM 890 C CA . VAL A 1 113 ? -13.552 12.132 13.248 1.00 94.56 113 VAL A CA 1
ATOM 891 C C . VAL A 1 113 ? -15.015 11.688 13.122 1.00 94.56 113 VAL A C 1
ATOM 893 O O . VAL A 1 113 ? -15.807 11.875 14.046 1.00 94.56 113 VAL A O 1
ATOM 896 N N . LEU A 1 114 ? -15.373 11.063 11.998 1.00 93.44 114 LEU A N 1
ATOM 897 C CA . LEU A 1 114 ? -16.723 10.622 11.638 1.00 93.44 114 LEU A CA 1
ATOM 898 C C . LEU A 1 114 ? -16.720 9.119 11.285 1.00 93.44 114 LEU A C 1
ATOM 900 O O . LEU A 1 114 ? -16.870 8.763 10.114 1.00 93.44 114 LEU A O 1
ATOM 904 N N . PRO A 1 115 ? -16.605 8.208 12.275 1.00 90.94 115 PRO A N 1
ATOM 905 C CA . PRO A 1 115 ? -16.422 6.772 12.031 1.00 90.94 115 PRO A CA 1
ATOM 906 C C . PRO A 1 115 ? -17.521 6.153 11.165 1.00 90.94 115 PRO A C 1
ATOM 908 O O . PRO A 1 115 ? -17.220 5.354 10.285 1.00 90.94 115 PRO A O 1
ATOM 911 N N . ARG A 1 116 ? -18.781 6.570 11.355 1.00 89.81 116 ARG A N 1
ATOM 912 C CA . ARG A 1 116 ? -19.918 6.099 10.544 1.00 89.81 116 ARG A CA 1
ATOM 913 C C . ARG A 1 116 ? -19.774 6.458 9.066 1.00 89.81 116 ARG A C 1
ATOM 915 O O . ARG A 1 116 ? -20.100 5.650 8.211 1.00 89.81 116 ARG A O 1
ATOM 922 N N . LEU A 1 117 ? -19.278 7.656 8.767 1.00 91.00 117 LEU A N 1
ATOM 923 C CA . LEU A 1 117 ? -19.092 8.106 7.390 1.00 91.00 117 LEU A CA 1
ATOM 924 C C . LEU A 1 117 ? -17.833 7.485 6.780 1.00 91.00 117 LEU A C 1
ATOM 926 O O . LEU A 1 117 ? -17.862 7.079 5.626 1.00 91.00 117 LEU A O 1
ATOM 930 N N . GLY A 1 118 ? -16.748 7.363 7.548 1.00 90.19 118 GLY A N 1
ATOM 931 C CA . GLY A 1 118 ? -15.493 6.790 7.059 1.00 90.19 118 GLY A CA 1
ATOM 932 C C . GLY A 1 118 ? -15.633 5.333 6.637 1.00 90.19 118 GLY A C 1
ATOM 933 O O . GLY A 1 118 ? -15.258 4.972 5.529 1.00 90.19 118 GLY A O 1
ATOM 934 N N . ILE A 1 119 ? -16.257 4.507 7.473 1.00 89.25 119 ILE A N 1
ATOM 935 C CA . ILE A 1 119 ? -16.494 3.098 7.146 1.00 89.25 119 ILE A CA 1
ATOM 936 C C . ILE A 1 119 ? -17.538 2.915 6.040 1.00 89.25 119 ILE A C 1
ATOM 938 O O . ILE A 1 119 ? -17.391 2.023 5.202 1.00 89.25 119 ILE A O 1
ATOM 942 N N . TYR A 1 120 ? -18.540 3.800 5.982 1.00 89.06 120 TYR A N 1
ATOM 943 C CA . TYR A 1 120 ? -19.483 3.839 4.878 1.00 89.06 120 TYR A CA 1
ATOM 944 C C . TYR A 1 120 ? -18.765 4.175 3.577 1.00 89.06 120 TYR A C 1
ATOM 946 O O . TYR A 1 120 ? -19.022 3.504 2.599 1.00 89.06 120 TYR A O 1
ATOM 954 N N . LEU A 1 121 ? -17.836 5.135 3.557 1.00 88.31 121 LEU A N 1
ATOM 955 C CA . LEU A 1 121 ? -17.060 5.495 2.364 1.00 88.31 121 LEU A CA 1
ATOM 956 C C . LEU A 1 121 ? -15.949 4.508 2.011 1.00 88.31 121 LEU A C 1
ATOM 958 O O . LEU A 1 121 ? -15.453 4.546 0.892 1.00 88.31 121 LEU A O 1
ATOM 962 N N . ASP A 1 122 ? -15.518 3.667 2.945 1.00 88.00 122 ASP A N 1
ATOM 963 C CA . ASP A 1 122 ? -14.377 2.785 2.721 1.00 88.00 122 ASP A CA 1
ATOM 964 C C . ASP A 1 122 ? -14.797 1.340 2.415 1.00 88.00 122 ASP A C 1
ATOM 966 O O . ASP A 1 122 ? -14.318 0.724 1.459 1.00 88.00 122 ASP A O 1
ATOM 970 N N . HIS A 1 123 ? -15.737 0.810 3.199 1.00 86.44 123 HIS A N 1
ATOM 971 C CA . HIS A 1 123 ? -16.228 -0.569 3.102 1.00 86.44 123 HIS A CA 1
ATOM 972 C C . HIS A 1 123 ? -17.679 -0.654 2.601 1.00 86.44 123 HIS A C 1
ATOM 974 O O . HIS A 1 123 ? -18.115 -1.721 2.177 1.00 86.44 123 HIS A O 1
ATOM 980 N N . GLY A 1 124 ? -18.433 0.450 2.632 1.00 83.56 124 GLY A N 1
ATOM 981 C CA . GLY A 1 124 ? -19.851 0.458 2.258 1.00 83.56 124 GLY A CA 1
ATOM 982 C C . GLY A 1 124 ? -20.779 -0.145 3.288 1.00 83.56 124 GLY A C 1
ATOM 983 O O . GLY A 1 124 ? -21.864 -0.603 2.945 1.00 83.56 124 GLY A O 1
ATOM 984 N N . ILE A 1 125 ? -20.361 -0.116 4.551 1.00 82.88 125 ILE A N 1
ATOM 985 C CA . ILE A 1 125 ? -21.167 -0.590 5.669 1.00 82.88 125 ILE A CA 1
ATOM 986 C C . ILE A 1 125 ? -22.041 0.566 6.155 1.00 82.88 125 ILE A C 1
ATOM 988 O O . ILE A 1 125 ? -21.531 1.579 6.632 1.00 82.88 125 ILE A O 1
ATOM 992 N N . GLU A 1 126 ? -23.357 0.415 6.025 1.00 77.88 126 GLU A N 1
ATOM 993 C CA . GLU A 1 126 ? -24.332 1.443 6.410 1.00 77.88 126 GLU A CA 1
ATOM 994 C C . GLU A 1 126 ? -24.702 1.374 7.899 1.00 77.88 126 GLU A C 1
ATOM 996 O O . GLU A 1 126 ? -24.875 2.403 8.554 1.00 77.88 126 GLU A O 1
ATOM 1001 N N . GLN A 1 127 ? -24.779 0.164 8.462 1.00 81.56 127 GLN A N 1
ATOM 1002 C CA . GLN A 1 127 ? -25.209 -0.056 9.841 1.00 81.56 127 GLN A CA 1
ATOM 1003 C C . GLN A 1 127 ? -24.085 -0.654 10.676 1.00 81.56 127 GLN A C 1
ATOM 1005 O O . GLN A 1 127 ? -23.617 -1.758 10.414 1.00 81.56 127 GLN A O 1
ATOM 1010 N N . ILE A 1 128 ? -23.664 0.087 11.701 1.00 83.69 128 ILE A N 1
ATOM 1011 C CA . ILE A 1 128 ? -22.638 -0.352 12.646 1.00 83.69 128 ILE A CA 1
ATOM 1012 C C . ILE A 1 128 ? -23.144 -0.146 14.066 1.00 83.69 128 ILE A C 1
ATOM 1014 O O . ILE A 1 128 ? -23.594 0.962 14.393 1.00 83.69 128 ILE A O 1
ATOM 1018 N N . PRO A 1 129 ? -23.052 -1.181 14.916 1.00 87.88 129 PRO A N 1
ATOM 1019 C CA . PRO A 1 129 ? -23.446 -1.063 16.304 1.00 87.88 129 PRO A CA 1
ATOM 1020 C C . PRO A 1 129 ? -22.541 -0.059 17.044 1.00 87.88 129 PRO A C 1
ATOM 1022 O O . PRO A 1 129 ? -21.343 0.036 16.751 1.00 87.88 129 PRO A O 1
ATOM 1025 N N . PRO A 1 130 ? -23.083 0.730 17.986 1.00 85.94 130 PRO A N 1
ATOM 1026 C CA . PRO A 1 130 ? -22.345 1.815 18.633 1.00 85.94 130 PRO A CA 1
ATOM 1027 C C . PRO A 1 130 ? -21.081 1.341 19.369 1.00 85.94 130 PRO A C 1
ATOM 1029 O O . PRO A 1 130 ? -20.088 2.067 19.390 1.00 85.94 130 PRO A O 1
ATOM 1032 N N . GLU A 1 131 ? -21.072 0.119 19.900 1.00 88.94 131 GLU A N 1
ATOM 1033 C CA . GLU A 1 131 ? -19.915 -0.504 20.549 1.00 88.94 131 GLU A CA 1
ATOM 1034 C C . GLU A 1 131 ? -18.720 -0.715 19.603 1.00 88.94 131 GLU A C 1
ATOM 1036 O O . GLU A 1 131 ? -17.567 -0.598 20.022 1.00 88.94 131 GLU A O 1
ATOM 1041 N N . ALA A 1 132 ? -18.962 -0.937 18.308 1.00 88.50 132 ALA A N 1
ATOM 1042 C CA . ALA A 1 132 ? -17.905 -1.159 17.322 1.00 88.50 132 ALA A CA 1
ATOM 1043 C C . ALA A 1 132 ? -17.273 0.146 16.801 1.00 88.50 132 ALA A C 1
ATOM 1045 O O . ALA A 1 132 ? -16.240 0.110 16.129 1.00 88.50 132 ALA A O 1
ATOM 1046 N N . LEU A 1 133 ? -17.830 1.319 17.134 1.00 89.88 133 LEU A N 1
ATOM 1047 C CA . LEU A 1 133 ? -17.296 2.614 16.684 1.00 89.88 133 LEU A CA 1
ATOM 1048 C C . LEU A 1 133 ? -15.859 2.860 17.163 1.00 89.88 133 LEU A C 1
ATOM 1050 O O . LEU A 1 133 ? -15.083 3.522 16.474 1.00 89.88 133 LEU A O 1
ATOM 1054 N N . VAL A 1 134 ? -15.493 2.316 18.326 1.00 91.62 134 VAL A N 1
ATOM 1055 C CA . VAL A 1 134 ? -14.129 2.407 18.862 1.00 91.62 134 VAL A CA 1
ATOM 1056 C C . VAL A 1 134 ? -13.138 1.661 17.960 1.00 91.62 134 VAL A C 1
ATOM 1058 O O . VAL A 1 134 ? -12.069 2.188 17.657 1.00 91.62 134 VAL A O 1
ATOM 1061 N N . ILE A 1 135 ? -13.519 0.484 17.456 1.00 92.31 135 ILE A N 1
ATOM 1062 C CA . ILE A 1 135 ? -12.700 -0.322 16.537 1.00 92.31 135 ILE A CA 1
ATOM 1063 C C . ILE A 1 135 ? -12.475 0.439 15.226 1.00 92.31 135 ILE A C 1
ATOM 1065 O O . ILE A 1 135 ? -11.351 0.507 14.732 1.00 92.31 135 ILE A O 1
ATOM 1069 N N . VAL A 1 136 ? -13.519 1.092 14.705 1.00 91.38 136 VAL A N 1
ATOM 1070 C CA . VAL A 1 136 ? -13.421 1.926 13.494 1.00 91.38 136 VAL A CA 1
ATOM 1071 C C . VAL A 1 136 ? -12.464 3.106 13.698 1.00 91.38 136 VAL A C 1
ATOM 1073 O O . VAL A 1 136 ? -11.701 3.448 12.796 1.00 91.38 136 VAL A O 1
ATOM 1076 N N . ARG A 1 137 ? -12.439 3.710 14.891 1.00 94.00 137 ARG A N 1
ATOM 1077 C CA . ARG A 1 137 ? -11.476 4.777 15.204 1.00 94.00 137 ARG A CA 1
ATOM 1078 C C . ARG A 1 137 ? -10.044 4.261 15.262 1.00 94.00 137 ARG A C 1
ATOM 1080 O O . ARG A 1 137 ? -9.163 4.922 14.724 1.00 94.00 137 ARG A O 1
ATOM 1087 N N . TYR A 1 138 ? -9.806 3.088 15.853 1.00 94.94 138 TYR A N 1
ATOM 1088 C CA . TYR A 1 138 ? -8.477 2.469 15.834 1.00 94.94 138 TYR A CA 1
ATOM 1089 C C . TYR A 1 138 ? -8.018 2.146 14.413 1.00 94.94 138 TYR A C 1
ATOM 1091 O O . TYR A 1 138 ? -6.868 2.417 14.075 1.00 94.94 138 TYR A O 1
ATOM 1099 N N . TYR A 1 139 ? -8.927 1.668 13.562 1.00 93.06 139 TYR A N 1
ATOM 1100 C CA . TYR A 1 139 ? -8.664 1.518 12.134 1.00 93.06 139 TYR A CA 1
ATOM 1101 C C . TYR A 1 139 ? -8.304 2.859 11.467 1.00 93.06 139 TYR A C 1
ATOM 1103 O O . TYR A 1 139 ? -7.347 2.946 10.705 1.00 93.06 139 TYR A O 1
ATOM 1111 N N . GLY A 1 140 ? -9.007 3.942 11.808 1.00 94.69 140 GLY A N 1
ATOM 1112 C CA . GLY A 1 140 ? -8.652 5.288 11.351 1.00 94.69 140 GLY A CA 1
ATOM 1113 C C . GLY A 1 140 ? -7.242 5.717 11.779 1.00 94.69 140 GLY A C 1
ATOM 1114 O O . GLY A 1 140 ? -6.478 6.227 10.962 1.00 94.69 140 GLY A O 1
ATOM 1115 N N . VAL A 1 141 ? -6.861 5.461 13.036 1.00 96.62 141 VAL A N 1
ATOM 1116 C CA . VAL A 1 141 ? -5.521 5.780 13.564 1.00 96.62 141 VAL A CA 1
ATOM 1117 C C . VAL A 1 141 ? -4.427 5.013 12.818 1.00 96.62 141 VAL A C 1
ATOM 1119 O O . VAL A 1 141 ? -3.412 5.610 12.451 1.00 96.62 141 VAL A O 1
ATOM 1122 N N . THR A 1 142 ? -4.624 3.719 12.550 1.00 95.00 142 THR A N 1
ATOM 1123 C CA . THR A 1 142 ? -3.638 2.920 11.806 1.00 95.00 142 THR A CA 1
ATOM 1124 C C . THR A 1 142 ? -3.507 3.394 10.362 1.00 95.00 142 THR A C 1
ATOM 1126 O O . THR A 1 142 ? -2.384 3.529 9.876 1.00 95.00 142 THR A O 1
ATOM 1129 N N . LEU A 1 143 ? -4.615 3.743 9.700 1.00 94.44 143 LEU A N 1
ATOM 1130 C CA . LEU A 1 143 ? -4.592 4.324 8.356 1.00 94.44 143 LEU A CA 1
ATOM 1131 C C . LEU A 1 143 ? -3.844 5.660 8.300 1.00 94.44 143 LEU A C 1
ATOM 1133 O O . LEU A 1 143 ? -3.024 5.861 7.405 1.00 94.44 143 LEU A O 1
ATOM 1137 N N . VAL A 1 144 ? -4.082 6.565 9.257 1.00 96.44 144 VAL A N 1
ATOM 1138 C CA . VAL A 1 144 ? -3.357 7.845 9.322 1.00 96.44 144 VAL A CA 1
ATOM 1139 C C . VAL A 1 144 ? -1.868 7.606 9.552 1.00 96.44 144 VAL A C 1
ATOM 1141 O O . VAL A 1 144 ? -1.044 8.194 8.853 1.00 96.44 144 VAL A O 1
ATOM 1144 N N . SER A 1 145 ? -1.513 6.715 10.483 1.00 95.75 145 SER A N 1
ATOM 1145 C CA . SER A 1 145 ? -0.117 6.360 10.753 1.00 95.75 145 SER A CA 1
ATOM 1146 C C . SER A 1 145 ? 0.577 5.816 9.499 1.00 95.75 145 SER A C 1
ATOM 1148 O O . SER A 1 145 ? 1.658 6.286 9.135 1.00 95.75 145 SER A O 1
ATOM 1150 N N . PHE A 1 146 ? -0.087 4.914 8.773 1.00 92.38 146 PHE A N 1
ATOM 1151 C CA . PHE A 1 146 ? 0.410 4.377 7.510 1.00 92.38 146 PHE A CA 1
ATOM 1152 C C . PHE A 1 146 ? 0.537 5.462 6.432 1.00 92.38 146 PHE A C 1
ATOM 1154 O O . PHE A 1 146 ? 1.548 5.531 5.737 1.00 92.38 146 PHE A O 1
ATOM 1161 N N . GLY A 1 147 ? -0.439 6.369 6.338 1.00 93.31 147 GLY A N 1
ATOM 1162 C CA . GLY A 1 147 ? -0.415 7.504 5.418 1.00 93.31 147 GLY A CA 1
ATOM 1163 C C . GLY A 1 147 ? 0.752 8.467 5.667 1.00 93.31 147 GLY A C 1
ATOM 1164 O O . GLY A 1 147 ? 1.399 8.897 4.706 1.00 93.31 147 GLY A O 1
ATOM 1165 N N . ILE A 1 148 ? 1.058 8.764 6.936 1.00 94.62 148 ILE A N 1
ATOM 1166 C CA . ILE A 1 148 ? 2.206 9.595 7.342 1.00 94.62 148 ILE A CA 1
ATOM 1167 C C . ILE A 1 148 ? 3.519 8.882 7.012 1.00 94.62 148 ILE A C 1
ATOM 1169 O O . ILE A 1 148 ? 4.402 9.487 6.401 1.00 94.62 148 ILE A O 1
ATOM 1173 N N . LEU A 1 149 ? 3.633 7.595 7.354 1.00 91.19 149 LEU A N 1
ATOM 1174 C CA . LEU A 1 149 ? 4.806 6.783 7.030 1.00 91.19 149 LEU A CA 1
ATOM 1175 C C . LEU A 1 149 ? 5.061 6.767 5.515 1.00 91.19 149 LEU A C 1
ATOM 1177 O O . LEU A 1 149 ? 6.179 7.012 5.067 1.00 91.19 149 LEU A O 1
ATOM 1181 N N . PHE A 1 150 ? 4.007 6.573 4.720 1.00 89.12 150 PHE A N 1
ATOM 1182 C CA . PHE A 1 150 ? 4.076 6.613 3.262 1.00 89.12 150 PHE A CA 1
ATOM 1183 C C . PHE A 1 150 ? 4.552 7.967 2.741 1.00 89.12 150 PHE A C 1
ATOM 1185 O O . PHE A 1 150 ? 5.421 8.010 1.871 1.00 89.12 150 PHE A O 1
ATOM 1192 N N . LYS A 1 151 ? 4.030 9.082 3.274 1.00 89.38 151 LYS A N 1
ATOM 1193 C CA . LYS A 1 151 ? 4.517 10.421 2.903 1.00 89.38 151 LYS A CA 1
ATOM 1194 C C . LYS A 1 151 ? 6.000 10.581 3.190 1.00 89.38 151 LYS A C 1
ATOM 1196 O O . LYS A 1 151 ? 6.717 11.111 2.346 1.00 89.38 151 LYS A O 1
ATOM 1201 N N . PHE A 1 152 ? 6.443 10.124 4.354 1.00 89.44 152 PHE A N 1
ATOM 1202 C CA . PHE A 1 152 ? 7.824 10.271 4.780 1.00 89.44 152 PHE A CA 1
ATOM 1203 C C . PHE A 1 152 ? 8.786 9.482 3.885 1.00 89.44 152 PHE A C 1
ATOM 1205 O O . PHE A 1 152 ? 9.751 10.053 3.379 1.00 89.44 152 PHE A O 1
ATOM 1212 N N . ILE A 1 153 ? 8.470 8.215 3.592 1.00 86.44 153 ILE A N 1
ATOM 1213 C CA . ILE A 1 153 ? 9.277 7.381 2.686 1.00 86.44 153 ILE A CA 1
ATOM 1214 C C . ILE A 1 153 ? 9.299 7.984 1.272 1.00 86.44 153 ILE A C 1
ATOM 1216 O O . ILE A 1 153 ? 10.348 8.040 0.633 1.00 86.44 153 ILE A O 1
ATOM 1220 N N . LEU A 1 154 ? 8.167 8.510 0.788 1.00 83.94 154 LEU A N 1
ATOM 1221 C CA . LEU A 1 154 ? 8.111 9.178 -0.516 1.00 83.94 154 LEU A CA 1
ATOM 1222 C C . LEU A 1 154 ? 8.919 10.487 -0.566 1.00 83.94 154 LEU A C 1
ATOM 1224 O O . LEU A 1 154 ? 9.353 10.872 -1.653 1.00 83.94 154 LEU A O 1
ATOM 1228 N N . GLN A 1 155 ? 9.124 11.163 0.569 1.00 84.31 155 GLN A N 1
ATOM 1229 C CA . GLN A 1 155 ? 9.889 12.410 0.656 1.00 84.31 155 GLN A CA 1
ATOM 1230 C C . GLN A 1 155 ? 11.407 12.178 0.717 1.00 84.31 155 GLN A C 1
ATOM 1232 O O . GLN A 1 155 ? 12.150 12.958 0.130 1.00 84.31 155 GLN A O 1
ATOM 1237 N N . GLN A 1 156 ? 11.874 11.110 1.374 1.00 78.56 156 GLN A N 1
ATOM 1238 C CA . GLN A 1 156 ? 13.308 10.781 1.503 1.00 78.56 156 GLN A CA 1
ATOM 1239 C C . GLN A 1 156 ? 13.933 10.130 0.253 1.00 78.56 156 GLN A C 1
ATOM 1241 O O . GLN A 1 156 ? 15.067 9.665 0.276 1.00 78.56 156 GLN A O 1
ATOM 1246 N N . ARG A 1 157 ? 13.172 10.040 -0.835 1.00 65.25 157 ARG A N 1
ATOM 1247 C CA . ARG A 1 157 ? 13.392 9.116 -1.948 1.00 65.25 157 ARG A CA 1
ATOM 1248 C C . ARG A 1 157 ? 14.737 9.284 -2.662 1.00 65.25 157 ARG A C 1
ATOM 1250 O O . ARG A 1 157 ? 14.919 10.246 -3.404 1.00 65.25 157 ARG A O 1
ATOM 1257 N N . GLU A 1 158 ? 15.558 8.234 -2.617 1.00 59.59 158 GLU A N 1
ATOM 1258 C CA . GLU A 1 158 ? 16.645 8.019 -3.587 1.00 59.59 158 GLU A CA 1
ATOM 1259 C C . GLU A 1 158 ? 16.590 6.649 -4.285 1.00 59.59 158 GLU A C 1
ATOM 1261 O O . GLU A 1 158 ? 17.012 6.544 -5.438 1.00 59.59 158 GLU A O 1
ATOM 1266 N N . THR A 1 159 ? 16.000 5.604 -3.682 1.00 70.69 159 THR A N 1
ATOM 1267 C CA . THR A 1 159 ? 16.033 4.257 -4.281 1.00 70.69 159 THR A CA 1
ATOM 1268 C C . THR A 1 159 ? 14.734 3.859 -4.992 1.00 70.69 159 THR A C 1
ATOM 1270 O O . THR A 1 159 ? 13.617 4.154 -4.567 1.00 70.69 159 THR A O 1
ATOM 1273 N N . ARG A 1 160 ? 14.884 3.164 -6.129 1.00 74.38 160 ARG A N 1
ATOM 1274 C CA . ARG A 1 160 ? 13.769 2.614 -6.922 1.00 74.38 160 ARG A CA 1
ATOM 1275 C C . ARG A 1 160 ? 13.005 1.518 -6.179 1.00 74.38 160 ARG A C 1
ATOM 1277 O O . ARG A 1 160 ? 11.802 1.357 -6.368 1.00 74.38 160 ARG A O 1
ATOM 1284 N N . ALA A 1 161 ? 13.727 0.767 -5.360 1.00 77.19 161 ALA A N 1
ATOM 1285 C CA . ALA A 1 161 ? 13.220 -0.428 -4.722 1.00 77.19 161 ALA A CA 1
ATOM 1286 C C . ALA A 1 161 ? 12.258 -0.114 -3.568 1.00 77.19 161 ALA A C 1
ATOM 1288 O O . ALA A 1 161 ? 11.246 -0.794 -3.441 1.00 77.19 161 ALA A O 1
ATOM 1289 N N . ASP A 1 162 ? 12.481 0.978 -2.828 1.00 80.94 162 ASP A N 1
ATOM 1290 C CA . ASP A 1 162 ? 11.562 1.408 -1.763 1.00 80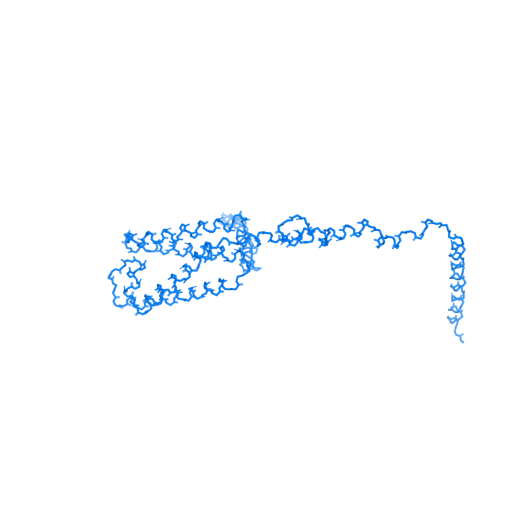.94 162 ASP A CA 1
ATOM 1291 C C . ASP A 1 162 ? 10.168 1.720 -2.317 1.00 80.94 162 ASP A C 1
ATOM 1293 O O . ASP A 1 162 ? 9.155 1.352 -1.735 1.00 80.94 162 ASP A O 1
ATOM 1297 N N . ILE A 1 163 ? 10.091 2.347 -3.494 1.00 83.25 163 ILE A N 1
ATOM 1298 C CA . ILE A 1 163 ? 8.804 2.669 -4.128 1.00 83.25 163 ILE A CA 1
ATOM 1299 C C . ILE A 1 163 ? 8.098 1.400 -4.584 1.00 83.25 163 ILE A C 1
ATOM 1301 O O . ILE A 1 163 ? 6.882 1.288 -4.450 1.00 83.25 163 ILE A O 1
ATOM 1305 N N . ALA A 1 164 ? 8.853 0.458 -5.148 1.00 84.00 164 ALA A N 1
ATOM 1306 C CA . ALA A 1 164 ? 8.303 -0.824 -5.540 1.00 84.00 164 ALA A CA 1
ATOM 1307 C C . ALA A 1 164 ? 7.756 -1.551 -4.300 1.00 84.00 164 ALA A C 1
ATOM 1309 O O . ALA A 1 164 ? 6.634 -2.048 -4.339 1.00 84.00 164 ALA A O 1
ATOM 1310 N N . LEU A 1 165 ? 8.491 -1.535 -3.181 1.00 84.50 165 LEU A N 1
ATOM 1311 C CA . LEU A 1 165 ? 8.041 -2.119 -1.920 1.00 84.50 165 LEU A CA 1
ATOM 1312 C C . LEU A 1 165 ? 6.752 -1.450 -1.429 1.00 84.50 165 LEU A C 1
ATOM 1314 O O . LEU A 1 165 ? 5.809 -2.147 -1.072 1.00 84.50 165 LEU A O 1
ATOM 1318 N N . LEU A 1 166 ? 6.668 -0.116 -1.463 1.00 88.12 166 LEU A N 1
ATOM 1319 C CA . LEU A 1 166 ? 5.452 0.607 -1.082 1.00 88.12 166 LEU A CA 1
ATOM 1320 C C . LEU A 1 166 ? 4.251 0.197 -1.941 1.00 88.12 166 LEU A C 1
ATOM 1322 O O . LEU A 1 166 ? 3.186 -0.066 -1.390 1.00 88.12 166 LEU A O 1
ATOM 1326 N N . LEU A 1 167 ? 4.425 0.099 -3.264 1.00 89.38 167 LEU A N 1
ATOM 1327 C CA . LEU A 1 167 ? 3.378 -0.351 -4.189 1.00 89.38 167 LEU A CA 1
ATOM 1328 C C . LEU A 1 167 ? 2.959 -1.804 -3.920 1.00 89.38 167 LEU A C 1
ATOM 1330 O O . LEU A 1 167 ? 1.780 -2.141 -4.022 1.00 89.38 167 LEU A O 1
ATOM 1334 N N . LEU A 1 168 ? 3.909 -2.669 -3.560 1.00 89.12 168 LEU A N 1
ATOM 1335 C CA . LEU A 1 168 ? 3.615 -4.050 -3.192 1.00 89.12 168 LEU A CA 1
ATOM 1336 C C . LEU A 1 168 ? 2.809 -4.108 -1.892 1.00 89.12 168 LEU A C 1
ATOM 1338 O O . LEU A 1 168 ? 1.776 -4.772 -1.834 1.00 89.12 168 LEU A O 1
ATOM 1342 N N . VAL A 1 169 ? 3.249 -3.386 -0.859 1.00 90.88 169 VAL A N 1
ATOM 1343 C CA . VAL A 1 169 ? 2.575 -3.358 0.443 1.00 90.88 169 VAL A CA 1
ATOM 1344 C C . VAL A 1 169 ? 1.167 -2.770 0.311 1.00 90.88 169 VAL A C 1
ATOM 1346 O O . VAL A 1 169 ? 0.240 -3.312 0.909 1.00 90.88 169 VAL A O 1
ATOM 1349 N N . THR A 1 170 ? 0.952 -1.727 -0.501 1.00 92.12 170 THR A N 1
ATOM 1350 C CA . THR A 1 170 ? -0.404 -1.199 -0.747 1.00 92.12 170 THR A CA 1
ATOM 1351 C C . THR A 1 170 ? -1.280 -2.173 -1.517 1.00 92.12 170 THR A C 1
ATOM 1353 O O . THR A 1 170 ? -2.455 -2.321 -1.178 1.00 92.12 170 THR A O 1
ATOM 1356 N N . ALA A 1 171 ? -0.736 -2.874 -2.516 1.00 92.75 171 ALA A N 1
ATOM 1357 C CA . ALA A 1 171 ? -1.474 -3.916 -3.223 1.00 92.75 171 ALA A CA 1
ATOM 1358 C C . ALA A 1 171 ? -1.907 -5.033 -2.261 1.00 92.75 171 ALA A C 1
ATOM 1360 O O . ALA A 1 171 ? -3.087 -5.379 -2.218 1.00 92.75 171 ALA A O 1
ATOM 1361 N N . VAL A 1 172 ? -0.983 -5.537 -1.435 1.00 93.69 172 VAL A N 1
ATOM 1362 C CA . VAL A 1 172 ? -1.267 -6.565 -0.422 1.00 93.69 172 VAL A CA 1
ATOM 1363 C C . VAL A 1 172 ? -2.295 -6.068 0.593 1.00 93.69 172 VAL A C 1
ATOM 1365 O O . VAL A 1 172 ? -3.256 -6.780 0.878 1.00 93.69 172 VAL A O 1
ATOM 1368 N N . PHE A 1 173 ? -2.155 -4.834 1.085 1.00 93.50 173 PHE A N 1
ATOM 1369 C CA . PHE A 1 173 ? -3.126 -4.215 1.984 1.00 93.50 173 PHE A CA 1
ATOM 1370 C C . PHE A 1 173 ? -4.537 -4.228 1.380 1.00 93.50 173 PHE A C 1
ATOM 1372 O O . PHE A 1 173 ? -5.479 -4.693 2.020 1.00 93.50 173 PHE A O 1
ATOM 1379 N N . HIS A 1 174 ? -4.698 -3.783 0.131 1.00 93.56 174 HIS A N 1
ATOM 1380 C CA . HIS A 1 174 ? -6.011 -3.758 -0.513 1.00 93.56 174 HIS A CA 1
ATOM 1381 C C . HIS A 1 174 ? -6.560 -5.151 -0.828 1.00 93.56 174 HIS A C 1
ATOM 1383 O O . HIS A 1 174 ? -7.772 -5.338 -0.740 1.00 93.56 174 HIS A O 1
ATOM 1389 N N . ILE A 1 175 ? -5.703 -6.127 -1.142 1.00 94.38 175 ILE A N 1
ATOM 1390 C CA . ILE A 1 175 ? -6.111 -7.528 -1.313 1.00 94.38 175 ILE A CA 1
ATOM 1391 C C . ILE A 1 175 ? -6.650 -8.084 0.009 1.00 94.38 175 ILE A C 1
ATOM 1393 O O . ILE A 1 175 ? -7.748 -8.636 0.031 1.00 94.38 175 ILE A O 1
ATOM 1397 N N . ILE A 1 176 ? -5.925 -7.897 1.116 1.00 93.38 176 ILE A N 1
ATOM 1398 C CA . ILE A 1 176 ? -6.360 -8.357 2.442 1.00 93.38 176 ILE A CA 1
ATOM 1399 C C . ILE A 1 176 ? -7.683 -7.689 2.824 1.00 93.38 176 ILE A C 1
ATOM 1401 O O . ILE A 1 176 ? -8.619 -8.374 3.231 1.00 93.38 176 ILE A O 1
ATOM 1405 N N . VAL A 1 177 ? -7.803 -6.372 2.637 1.00 90.56 177 VAL A N 1
ATOM 1406 C CA . VAL A 1 177 ? -9.050 -5.649 2.925 1.00 90.56 177 VAL A CA 1
ATOM 1407 C C . VAL A 1 177 ? -10.203 -6.147 2.052 1.00 90.56 177 VAL A C 1
ATOM 1409 O O . VAL A 1 177 ? -11.309 -6.315 2.562 1.00 90.56 177 VAL A O 1
ATOM 1412 N N . LEU A 1 178 ? -9.972 -6.431 0.766 1.00 89.62 178 LEU A N 1
ATOM 1413 C CA . LEU A 1 178 ? -10.996 -6.983 -0.124 1.00 89.62 178 LEU A CA 1
ATOM 1414 C C . LEU A 1 178 ? -11.457 -8.371 0.345 1.00 89.62 178 LEU A C 1
ATOM 1416 O O . LEU A 1 178 ? -12.663 -8.623 0.390 1.00 89.62 178 LEU A O 1
ATOM 1420 N N . ILE A 1 179 ? -10.524 -9.242 0.744 1.00 91.44 179 ILE A N 1
ATOM 1421 C CA . ILE A 1 179 ? -10.830 -10.572 1.295 1.00 91.44 179 ILE A CA 1
ATOM 1422 C C . ILE A 1 179 ? -11.662 -10.437 2.572 1.00 91.44 179 ILE A C 1
ATOM 1424 O O . ILE A 1 179 ? -12.727 -11.041 2.669 1.00 91.44 179 ILE A O 1
ATOM 1428 N N . VAL A 1 180 ? -11.224 -9.608 3.525 1.00 89.38 180 VAL A N 1
ATOM 1429 C CA . VAL A 1 180 ? -11.931 -9.388 4.798 1.00 89.38 180 VAL A CA 1
ATOM 1430 C C . VAL A 1 180 ? -13.323 -8.794 4.566 1.00 89.38 180 VAL A C 1
ATOM 1432 O O . VAL A 1 180 ? -14.294 -9.246 5.174 1.00 89.38 180 VAL A O 1
ATOM 1435 N N . SER A 1 181 ? -13.447 -7.828 3.653 1.00 85.44 181 SER A N 1
ATOM 1436 C CA . SER A 1 181 ? -14.732 -7.206 3.305 1.00 85.44 181 SER A CA 1
ATOM 1437 C C . SER A 1 181 ? -15.702 -8.225 2.710 1.00 85.44 181 SER A C 1
ATOM 1439 O O . SER A 1 181 ? -16.862 -8.286 3.119 1.00 85.44 181 SER A O 1
ATOM 1441 N N . THR A 1 182 ? -15.205 -9.061 1.795 1.00 86.69 182 THR A N 1
ATOM 1442 C CA . THR A 1 182 ? -15.987 -10.122 1.147 1.00 86.69 182 THR A CA 1
ATOM 1443 C C . THR A 1 182 ? -16.407 -11.190 2.155 1.00 86.69 182 THR A C 1
ATOM 1445 O O . THR A 1 182 ? -17.572 -11.571 2.188 1.00 86.69 182 THR A O 1
ATOM 1448 N N . ALA A 1 183 ? -15.494 -11.629 3.026 1.00 87.62 183 ALA A N 1
ATOM 1449 C CA . ALA A 1 183 ? -15.778 -12.633 4.049 1.00 87.62 183 ALA A CA 1
ATOM 1450 C C . ALA A 1 183 ? -16.788 -12.146 5.101 1.00 87.62 183 ALA A C 1
ATOM 1452 O O . ALA A 1 183 ? -17.571 -12.942 5.609 1.00 87.62 183 ALA A O 1
ATOM 1453 N N . SER A 1 184 ? -16.784 -10.848 5.421 1.00 82.69 184 SER A N 1
ATOM 1454 C CA . SER A 1 184 ? -17.633 -10.298 6.486 1.00 82.69 184 SER A CA 1
ATOM 1455 C C . SER A 1 184 ? -19.074 -10.035 6.037 1.00 82.69 184 SER A C 1
ATOM 1457 O O . SER A 1 184 ? -19.993 -10.234 6.823 1.00 82.69 184 SER A O 1
ATOM 1459 N N . HIS A 1 185 ? -19.285 -9.584 4.794 1.00 73.19 185 HIS A N 1
ATOM 1460 C CA . HIS A 1 185 ? -20.609 -9.143 4.318 1.00 73.19 185 HIS A CA 1
ATOM 1461 C C . HIS A 1 185 ? -21.176 -10.005 3.184 1.00 73.19 185 HIS A C 1
ATOM 1463 O O . HIS A 1 185 ? -22.346 -9.864 2.834 1.00 73.19 185 HIS A O 1
ATOM 1469 N N . GLY A 1 186 ? -20.364 -10.877 2.578 1.00 71.94 186 GLY A N 1
ATOM 1470 C CA . GLY A 1 186 ? -20.714 -11.668 1.395 1.00 71.94 186 GLY A CA 1
ATOM 1471 C C . GLY A 1 186 ? -20.794 -10.833 0.112 1.00 71.94 186 GLY A C 1
ATOM 1472 O O . GLY A 1 186 ? -20.194 -11.196 -0.898 1.00 71.94 186 GLY A O 1
ATOM 1473 N N . LEU A 1 187 ? -21.483 -9.688 0.156 1.00 73.88 187 LEU A N 1
ATOM 1474 C CA . LEU A 1 187 ? -21.602 -8.739 -0.945 1.00 73.88 187 LEU A CA 1
ATOM 1475 C C . LEU A 1 187 ? -20.847 -7.445 -0.622 1.00 73.88 187 LEU A C 1
ATOM 1477 O O . LEU A 1 187 ? -21.201 -6.708 0.296 1.00 73.88 187 LEU A O 1
ATOM 1481 N N . VAL A 1 188 ? -19.817 -7.150 -1.411 1.00 79.06 188 VAL A N 1
ATOM 1482 C CA . VAL A 1 188 ? -19.108 -5.868 -1.343 1.00 79.06 188 VAL A CA 1
ATOM 1483 C C . VAL A 1 188 ? -19.890 -4.834 -2.150 1.00 79.06 188 VAL A C 1
ATOM 1485 O O . VAL A 1 188 ? -20.307 -5.105 -3.278 1.00 79.06 188 VAL A O 1
ATOM 1488 N N . ALA A 1 189 ? -20.079 -3.634 -1.596 1.00 84.19 189 ALA A N 1
ATOM 1489 C CA . ALA A 1 189 ? -20.701 -2.535 -2.326 1.00 84.19 189 ALA A CA 1
ATOM 1490 C C . ALA A 1 189 ? -19.933 -2.256 -3.629 1.00 84.19 189 ALA A C 1
ATOM 1492 O O . ALA A 1 189 ? -18.704 -2.173 -3.627 1.00 84.19 189 ALA A O 1
ATOM 1493 N N . TRP A 1 190 ? -20.655 -2.074 -4.738 1.00 85.69 190 TRP A N 1
ATOM 1494 C CA . TRP A 1 190 ? -20.063 -1.957 -6.077 1.00 85.69 190 TRP A CA 1
ATOM 1495 C C . TRP A 1 190 ? -18.982 -0.877 -6.150 1.00 85.69 190 TRP A C 1
ATOM 1497 O O . TRP A 1 190 ? -17.888 -1.119 -6.654 1.00 85.69 190 TRP A O 1
ATOM 1507 N N . TRP A 1 191 ? -19.246 0.302 -5.587 1.00 87.25 191 TRP A N 1
ATOM 1508 C CA . TRP A 1 191 ? -18.288 1.403 -5.599 1.00 87.25 191 TRP A CA 1
ATOM 1509 C C . TRP A 1 191 ? -17.029 1.080 -4.766 1.00 87.25 191 TRP A C 1
ATOM 1511 O O . TRP A 1 191 ? -15.924 1.356 -5.226 1.00 87.25 191 TRP A O 1
ATOM 1521 N N . SER A 1 192 ? -17.157 0.410 -3.610 1.00 87.81 192 SER A N 1
ATOM 1522 C CA . SER A 1 192 ? -16.002 0.019 -2.781 1.00 87.81 192 SER A CA 1
ATOM 1523 C C . SER A 1 192 ? -15.181 -1.042 -3.509 1.00 87.81 192 SER A C 1
ATOM 1525 O O . SER A 1 192 ? -13.973 -0.887 -3.679 1.00 87.81 192 SER A O 1
ATOM 1527 N N . GLY A 1 193 ? -15.848 -2.063 -4.055 1.00 88.31 193 GLY A N 1
ATOM 1528 C CA . GLY A 1 193 ? -15.213 -3.117 -4.844 1.00 88.31 193 GLY A CA 1
ATOM 1529 C C . GLY A 1 193 ? -14.443 -2.564 -6.046 1.00 88.31 193 GLY A C 1
ATOM 1530 O O . GLY A 1 193 ? -13.280 -2.914 -6.242 1.00 88.31 193 GLY A O 1
ATOM 1531 N N . THR A 1 194 ? -15.046 -1.643 -6.808 1.00 90.69 194 THR A N 1
ATOM 1532 C CA . THR A 1 194 ? -14.376 -1.005 -7.956 1.00 90.69 194 THR A CA 1
ATOM 1533 C C . THR A 1 194 ? -13.179 -0.151 -7.541 1.00 90.69 194 THR A C 1
ATOM 1535 O O . THR A 1 194 ? -12.128 -0.246 -8.173 1.00 90.69 194 THR A O 1
ATOM 1538 N N . LEU A 1 195 ? -13.288 0.626 -6.457 1.00 90.62 195 LEU A N 1
ATOM 1539 C CA . LEU A 1 195 ? -12.186 1.433 -5.931 1.00 90.62 195 LEU A CA 1
ATOM 1540 C C . LEU A 1 195 ? -11.019 0.542 -5.489 1.00 90.62 195 LEU A C 1
ATOM 1542 O O . LEU A 1 195 ? -9.871 0.811 -5.843 1.00 90.62 195 LEU A O 1
ATOM 1546 N N . ARG A 1 196 ? -11.296 -0.550 -4.764 1.00 90.62 196 ARG A N 1
ATOM 1547 C CA . ARG A 1 196 ? -10.270 -1.515 -4.337 1.00 90.62 196 ARG A CA 1
ATOM 1548 C C . ARG A 1 196 ? -9.610 -2.192 -5.526 1.00 90.62 196 ARG A C 1
ATOM 1550 O O . ARG A 1 196 ? -8.386 -2.254 -5.570 1.00 90.62 196 ARG A O 1
ATOM 1557 N N . LEU A 1 197 ? -10.394 -2.649 -6.501 1.00 91.94 197 LEU A N 1
ATOM 1558 C CA . LEU A 1 197 ? -9.863 -3.277 -7.707 1.00 91.94 197 LEU A CA 1
ATOM 1559 C C . LEU A 1 197 ? -8.971 -2.304 -8.488 1.00 91.94 197 LEU A C 1
ATOM 1561 O O . LEU A 1 197 ? -7.885 -2.687 -8.912 1.00 91.94 197 LEU A O 1
ATOM 1565 N N . LEU A 1 198 ? -9.378 -1.038 -8.615 1.00 93.69 198 LEU A N 1
ATOM 1566 C CA . LEU A 1 198 ? -8.583 0.003 -9.263 1.00 93.69 198 LEU A CA 1
ATOM 1567 C C . LEU A 1 198 ? -7.259 0.254 -8.527 1.00 93.69 198 LEU A C 1
ATOM 1569 O O . LEU A 1 198 ? -6.214 0.346 -9.169 1.00 93.69 198 LEU A O 1
ATOM 1573 N N . LEU A 1 199 ? -7.284 0.332 -7.192 1.00 93.56 199 LEU A N 1
ATOM 1574 C CA . LEU A 1 199 ? -6.070 0.501 -6.392 1.00 93.56 199 LEU A CA 1
ATOM 1575 C C . LEU A 1 199 ? -5.152 -0.721 -6.498 1.00 93.56 199 LEU A C 1
ATOM 1577 O O . LEU A 1 199 ? -3.950 -0.552 -6.681 1.00 93.56 199 LEU A O 1
ATOM 1581 N N . ILE A 1 200 ? -5.690 -1.941 -6.443 1.00 93.44 200 ILE A N 1
ATOM 1582 C CA . ILE A 1 200 ? -4.911 -3.179 -6.600 1.00 93.44 200 ILE A CA 1
ATOM 1583 C C . ILE A 1 200 ? -4.267 -3.223 -7.987 1.00 93.44 200 ILE A C 1
ATOM 1585 O O . ILE A 1 200 ? -3.048 -3.346 -8.091 1.00 93.44 200 ILE A O 1
ATOM 1589 N N . LEU A 1 201 ? -5.061 -3.069 -9.050 1.00 93.12 201 LEU A N 1
ATOM 1590 C CA . LEU A 1 201 ? -4.569 -3.126 -10.425 1.00 93.12 201 LEU A CA 1
ATOM 1591 C C . LEU A 1 201 ? -3.564 -2.013 -10.712 1.00 93.12 201 LEU A C 1
ATOM 1593 O O . LEU A 1 201 ? -2.524 -2.280 -11.305 1.00 93.12 201 LEU A O 1
ATOM 1597 N N . GLY A 1 202 ? -3.827 -0.786 -10.258 1.00 91.19 202 GLY A N 1
ATOM 1598 C CA . GLY A 1 202 ? -2.899 0.325 -10.432 1.00 91.19 202 GLY A CA 1
ATOM 1599 C C . GLY A 1 202 ? -1.586 0.107 -9.678 1.00 91.19 202 GLY A C 1
ATOM 1600 O O . GLY A 1 202 ? -0.517 0.318 -10.248 1.00 91.19 202 GLY A O 1
ATOM 1601 N N . ASN A 1 203 ? -1.638 -0.384 -8.436 1.00 92.12 203 ASN A N 1
ATOM 1602 C CA . ASN A 1 203 ? -0.432 -0.690 -7.665 1.00 92.12 203 ASN A CA 1
ATOM 1603 C C . ASN A 1 203 ? 0.373 -1.842 -8.287 1.00 92.12 203 ASN A C 1
ATOM 1605 O O . ASN A 1 203 ? 1.584 -1.703 -8.425 1.00 92.12 203 ASN A O 1
ATOM 1609 N N . ILE A 1 204 ? -0.275 -2.915 -8.756 1.00 89.75 204 ILE A N 1
ATOM 1610 C CA . ILE A 1 204 ? 0.391 -4.026 -9.461 1.00 89.75 204 ILE A CA 1
ATOM 1611 C C . ILE A 1 204 ? 0.982 -3.561 -10.798 1.00 89.75 204 ILE A C 1
ATOM 1613 O O . ILE A 1 204 ? 2.118 -3.904 -11.118 1.00 89.75 204 ILE A O 1
ATOM 1617 N N . PHE A 1 205 ? 0.250 -2.755 -11.570 1.00 89.31 205 PHE A N 1
ATOM 1618 C CA . PHE A 1 205 ? 0.717 -2.234 -12.854 1.00 89.31 205 PHE A CA 1
ATOM 1619 C C . PHE A 1 205 ? 1.956 -1.348 -12.685 1.00 89.31 205 PHE A C 1
ATOM 1621 O O . PHE A 1 205 ? 2.973 -1.560 -13.349 1.00 89.31 205 PHE A O 1
ATOM 1628 N N . TYR A 1 206 ? 1.912 -0.389 -11.754 1.00 87.19 206 TYR A N 1
ATOM 1629 C CA . TYR A 1 206 ? 3.075 0.447 -11.467 1.00 87.19 206 TYR A CA 1
ATOM 1630 C C . TYR A 1 206 ? 4.212 -0.351 -10.831 1.00 87.19 206 TYR A C 1
ATOM 1632 O O . TYR A 1 206 ? 5.366 -0.083 -11.152 1.00 87.19 206 TYR A O 1
ATOM 1640 N N . HIS A 1 207 ? 3.916 -1.343 -9.989 1.00 85.06 207 HIS A N 1
ATOM 1641 C CA . HIS A 1 207 ? 4.925 -2.238 -9.430 1.00 85.06 207 HIS A CA 1
ATOM 1642 C C . HIS A 1 207 ? 5.659 -3.000 -10.534 1.00 85.06 207 HIS A C 1
ATOM 1644 O O . HIS A 1 207 ? 6.882 -2.969 -10.572 1.00 85.06 207 HIS A O 1
ATOM 1650 N N . ALA A 1 208 ? 4.935 -3.629 -11.465 1.00 81.81 208 ALA A N 1
ATOM 1651 C CA . ALA A 1 208 ? 5.527 -4.336 -12.600 1.00 81.81 208 ALA A CA 1
ATOM 1652 C C . ALA A 1 208 ? 6.388 -3.407 -13.474 1.00 81.81 208 ALA A C 1
ATOM 1654 O O . ALA A 1 208 ? 7.426 -3.821 -13.986 1.00 81.81 208 ALA A O 1
ATOM 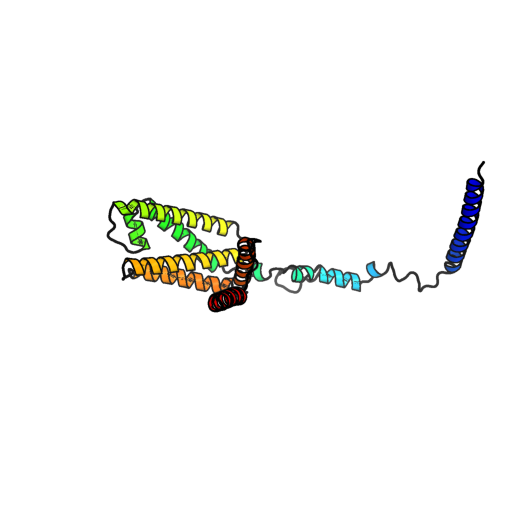1655 N N . PHE A 1 209 ? 5.995 -2.136 -13.602 1.00 81.00 209 PHE A N 1
ATOM 1656 C CA . PHE A 1 209 ? 6.784 -1.131 -14.310 1.00 81.00 209 PHE A CA 1
ATOM 1657 C C . PHE A 1 209 ? 8.069 -0.737 -13.557 1.00 81.00 209 PHE A C 1
ATOM 1659 O O . PHE A 1 209 ? 9.118 -0.565 -14.176 1.00 81.00 209 PHE A O 1
ATOM 1666 N N . VAL A 1 210 ? 8.008 -0.578 -12.229 1.00 76.94 210 VAL A N 1
ATOM 1667 C CA . VAL A 1 210 ? 9.175 -0.206 -11.404 1.00 76.94 210 VAL A CA 1
ATOM 1668 C C . VAL A 1 210 ? 10.146 -1.376 -11.270 1.00 76.94 210 VAL A C 1
ATOM 1670 O O . VAL A 1 210 ? 11.357 -1.189 -11.383 1.00 76.94 210 VAL A O 1
ATOM 1673 N N . ASP A 1 211 ? 9.612 -2.575 -11.051 1.00 71.44 211 ASP A N 1
ATOM 1674 C CA . ASP A 1 211 ? 10.366 -3.804 -10.821 1.00 71.44 211 ASP A CA 1
ATOM 1675 C C . ASP A 1 211 ? 10.669 -4.573 -12.114 1.00 71.44 211 ASP A C 1
ATOM 1677 O O . ASP A 1 211 ? 11.031 -5.744 -12.067 1.00 71.44 211 ASP A O 1
ATOM 1681 N N . GLY A 1 212 ? 10.605 -3.930 -13.286 1.00 62.22 212 GLY A N 1
ATOM 1682 C CA . GLY A 1 212 ? 10.959 -4.564 -14.565 1.00 62.22 212 GLY A CA 1
ATOM 1683 C C . GLY A 1 212 ? 12.379 -5.163 -14.615 1.00 62.22 212 GLY A C 1
ATOM 1684 O O . GLY A 1 212 ? 12.710 -5.885 -15.548 1.00 62.22 212 GLY A O 1
ATOM 1685 N N . GLN A 1 213 ? 13.221 -4.887 -13.610 1.00 58.81 213 GLN A N 1
ATOM 1686 C CA . GLN A 1 213 ? 14.567 -5.447 -13.439 1.00 58.81 213 GLN A CA 1
ATOM 1687 C C . GLN A 1 213 ? 14.674 -6.518 -12.327 1.00 58.81 213 GLN A C 1
ATOM 1689 O O . GLN A 1 213 ? 15.771 -7.023 -12.086 1.00 58.81 213 GLN A O 1
ATOM 1694 N N . GLY A 1 214 ? 13.581 -6.861 -11.632 1.00 58.59 214 GLY A N 1
ATOM 1695 C CA . GLY A 1 214 ? 13.566 -7.832 -10.528 1.00 58.59 214 GLY A CA 1
ATOM 1696 C C . GLY A 1 214 ? 14.383 -7.395 -9.306 1.00 58.59 214 GLY A C 1
ATOM 1697 O O . GLY A 1 214 ? 14.966 -8.226 -8.603 1.00 58.59 214 GLY A O 1
ATOM 1698 N N . GLY A 1 215 ? 14.479 -6.085 -9.067 1.00 63.22 215 GLY A N 1
ATOM 1699 C CA . GLY A 1 215 ? 15.209 -5.512 -7.939 1.00 63.22 215 GLY A CA 1
ATOM 1700 C C . GLY A 1 215 ? 14.587 -5.897 -6.597 1.00 63.22 215 GLY A C 1
ATOM 1701 O O . GLY A 1 215 ? 15.321 -6.235 -5.666 1.00 63.22 215 GLY A O 1
ATOM 1702 N N . LEU A 1 216 ? 13.255 -5.932 -6.515 1.00 60.94 216 LEU A N 1
ATOM 1703 C CA . LEU A 1 216 ? 12.557 -6.378 -5.311 1.00 60.94 216 LEU A CA 1
ATOM 1704 C C . LEU A 1 216 ? 12.725 -7.862 -5.058 1.00 60.94 216 LEU A C 1
ATOM 1706 O O . LEU A 1 216 ? 12.917 -8.247 -3.912 1.00 60.94 216 LEU A O 1
ATOM 1710 N N . HIS A 1 217 ? 12.693 -8.697 -6.098 1.00 63.84 217 HIS A N 1
ATOM 1711 C CA . HIS A 1 217 ? 12.920 -10.130 -5.921 1.00 63.84 217 HIS A CA 1
ATOM 1712 C C . HIS A 1 217 ? 14.280 -10.390 -5.257 1.00 63.84 217 HIS A C 1
ATOM 1714 O O . HIS A 1 217 ? 14.373 -11.164 -4.309 1.00 63.84 217 HIS A O 1
ATOM 1720 N N . ARG A 1 218 ? 15.319 -9.653 -5.673 1.00 65.94 218 ARG A N 1
ATOM 1721 C CA . ARG A 1 218 ? 16.641 -9.706 -5.031 1.00 65.94 218 ARG A CA 1
ATOM 1722 C C . ARG A 1 218 ? 16.620 -9.201 -3.589 1.00 65.94 218 ARG A C 1
ATOM 1724 O O . ARG A 1 218 ? 17.302 -9.776 -2.749 1.00 65.94 218 ARG A O 1
ATOM 1731 N N . GLN A 1 219 ? 15.873 -8.138 -3.293 1.00 67.81 219 GLN A N 1
ATOM 1732 C CA . GLN A 1 219 ? 15.739 -7.638 -1.921 1.00 67.81 219 GLN A CA 1
ATOM 1733 C C . GLN A 1 219 ? 14.983 -8.612 -1.020 1.00 67.81 219 GLN A C 1
ATOM 1735 O O . GLN A 1 219 ? 15.431 -8.868 0.089 1.00 67.81 219 GLN A O 1
ATOM 1740 N N . LEU A 1 220 ? 13.887 -9.194 -1.502 1.00 67.00 220 LEU A N 1
ATOM 1741 C CA . LEU A 1 220 ? 13.124 -10.206 -0.780 1.00 67.00 220 LEU A CA 1
ATOM 1742 C C . LEU A 1 220 ? 13.974 -11.441 -0.505 1.00 67.00 220 LEU A C 1
ATOM 1744 O O . LEU A 1 220 ? 13.956 -11.922 0.619 1.00 67.00 220 LEU A O 1
ATOM 1748 N N . ILE A 1 221 ? 14.756 -11.914 -1.482 1.00 73.50 221 ILE A N 1
ATOM 1749 C CA . ILE A 1 221 ? 15.692 -13.024 -1.261 1.00 73.50 221 ILE A CA 1
ATOM 1750 C C . ILE A 1 221 ? 16.673 -12.681 -0.139 1.00 73.50 221 ILE A C 1
ATOM 1752 O O . ILE A 1 221 ? 16.821 -13.489 0.768 1.00 73.50 221 ILE A O 1
ATOM 1756 N N . ARG A 1 222 ? 17.270 -11.480 -0.139 1.00 74.19 222 ARG A N 1
ATOM 1757 C CA . ARG A 1 222 ? 18.168 -11.058 0.950 1.00 74.19 222 ARG A CA 1
ATOM 1758 C C . ARG A 1 222 ? 17.464 -10.994 2.299 1.00 74.19 222 ARG A C 1
ATOM 1760 O O . ARG A 1 222 ? 17.997 -11.495 3.269 1.00 74.19 222 ARG A O 1
ATOM 1767 N N . VAL A 1 223 ? 16.257 -10.433 2.365 1.00 73.94 223 VAL A N 1
ATOM 1768 C CA . VAL A 1 223 ? 15.499 -10.357 3.626 1.00 73.94 223 VAL A CA 1
ATOM 1769 C C . VAL A 1 223 ? 15.124 -11.750 4.129 1.00 73.94 223 VAL A C 1
ATOM 1771 O O . VAL A 1 223 ? 15.171 -11.995 5.332 1.00 73.94 223 VAL A O 1
ATOM 1774 N N . ILE A 1 224 ? 14.755 -12.667 3.233 1.00 77.75 224 ILE A N 1
ATOM 1775 C CA . ILE A 1 224 ? 14.472 -14.064 3.579 1.00 77.75 224 ILE A CA 1
ATOM 1776 C C . ILE A 1 224 ? 15.747 -14.751 4.071 1.00 77.75 224 ILE A C 1
ATOM 1778 O O . ILE A 1 224 ? 15.696 -15.454 5.074 1.00 77.75 224 ILE A O 1
ATOM 1782 N N . GLU A 1 225 ? 16.876 -14.524 3.404 1.00 78.31 225 GLU A N 1
ATOM 1783 C CA . GLU A 1 225 ? 18.185 -15.041 3.795 1.00 78.31 225 GLU A CA 1
ATOM 1784 C C . GLU A 1 225 ? 18.592 -14.502 5.182 1.00 78.31 225 GLU A C 1
ATOM 1786 O O . GLU A 1 225 ? 18.833 -15.294 6.093 1.00 78.31 225 GLU A O 1
ATOM 1791 N N . ASP A 1 226 ? 18.505 -13.190 5.411 1.00 74.62 226 ASP A N 1
ATOM 1792 C CA . ASP A 1 226 ? 18.766 -12.528 6.699 1.00 74.62 226 ASP A CA 1
ATOM 1793 C C . ASP A 1 226 ? 17.821 -13.018 7.809 1.00 74.62 226 ASP A C 1
ATOM 1795 O O . ASP A 1 226 ? 18.235 -13.272 8.941 1.00 74.62 226 ASP A O 1
ATOM 1799 N N . SER A 1 227 ? 16.539 -13.211 7.488 1.00 73.06 227 SER A N 1
ATOM 1800 C CA . SER A 1 227 ? 15.564 -13.760 8.436 1.00 73.06 227 SER A CA 1
ATOM 1801 C C . SER A 1 227 ? 15.866 -15.222 8.748 1.00 73.06 227 SER A C 1
ATOM 1803 O O . SER A 1 227 ? 15.741 -15.644 9.895 1.00 73.06 227 SER A O 1
ATOM 1805 N N . SER A 1 228 ? 16.296 -16.004 7.754 1.00 71.44 228 SER A N 1
ATOM 1806 C CA . SER A 1 228 ? 16.688 -17.399 7.957 1.00 71.44 228 SER A CA 1
ATOM 1807 C C . SER A 1 228 ? 17.898 -17.514 8.885 1.00 71.44 228 SER A C 1
ATOM 1809 O O . SER A 1 228 ? 17.930 -18.433 9.698 1.00 71.44 228 SER A O 1
ATOM 1811 N N . PHE A 1 229 ? 18.814 -16.538 8.865 1.00 64.19 229 PHE A N 1
ATOM 1812 C CA . PHE A 1 229 ? 19.896 -16.439 9.845 1.00 64.19 229 PHE A CA 1
ATOM 1813 C C . PHE A 1 229 ? 19.391 -16.133 11.261 1.00 64.19 229 PHE A C 1
ATOM 1815 O O . PHE A 1 229 ? 19.939 -16.668 12.219 1.00 64.19 229 PHE A O 1
ATOM 1822 N N . LEU A 1 230 ? 18.330 -15.332 11.416 1.00 56.53 230 LEU A N 1
ATOM 1823 C CA . LEU A 1 230 ? 17.716 -15.083 12.728 1.00 56.53 230 LEU A CA 1
ATOM 1824 C C . LEU A 1 230 ? 16.951 -16.303 13.266 1.00 56.53 230 LEU A C 1
ATOM 1826 O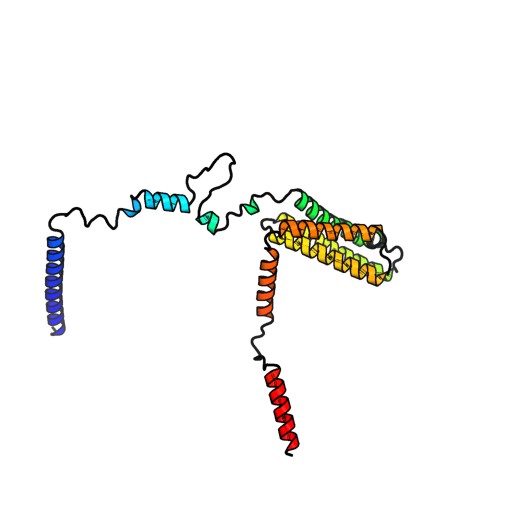 O . LEU A 1 230 ? 16.955 -16.546 14.471 1.00 56.53 230 LEU A O 1
ATOM 1830 N N . PHE A 1 231 ? 16.302 -17.075 12.389 1.00 57.69 231 PHE A N 1
ATOM 1831 C CA . PHE A 1 231 ? 15.615 -18.318 12.763 1.00 57.69 231 PHE A CA 1
ATOM 1832 C C . PHE A 1 231 ? 16.555 -19.521 12.887 1.00 57.69 231 PHE A C 1
ATOM 1834 O O . PHE A 1 231 ? 16.176 -20.526 13.493 1.00 57.69 231 PHE A O 1
ATOM 1841 N N . ALA A 1 232 ? 17.778 -19.426 12.364 1.00 56.09 232 ALA A N 1
ATOM 1842 C CA . ALA A 1 232 ? 18.852 -20.363 12.643 1.00 56.09 232 ALA A CA 1
ATOM 1843 C C . ALA A 1 232 ? 19.341 -20.158 14.085 1.00 56.09 232 ALA A C 1
ATOM 1845 O O . ALA A 1 232 ? 20.424 -19.639 14.345 1.00 56.09 232 ALA A O 1
ATOM 1846 N N . SER A 1 233 ? 18.527 -20.587 15.051 1.00 47.50 233 SER A N 1
ATOM 1847 C CA . SER A 1 233 ? 19.032 -20.891 16.385 1.00 47.50 233 SER A CA 1
ATOM 1848 C C . SER A 1 233 ? 20.194 -21.883 16.226 1.00 47.50 233 SER A C 1
ATOM 1850 O O . SER A 1 233 ? 20.037 -22.866 15.497 1.00 47.50 233 SER A O 1
ATOM 1852 N N . PRO A 1 234 ? 21.357 -21.682 16.870 1.00 47.53 234 PRO A N 1
ATOM 1853 C CA . PRO A 1 234 ? 22.518 -22.555 16.688 1.00 47.53 234 PRO A CA 1
ATOM 1854 C C . PRO A 1 234 ? 22.364 -23.927 17.370 1.00 47.53 234 PRO A C 1
ATOM 1856 O O . PRO A 1 234 ? 23.352 -24.615 17.606 1.00 47.53 234 PRO A O 1
ATOM 1859 N N . VAL A 1 235 ? 21.148 -24.349 17.714 1.00 46.81 235 VAL A N 1
ATOM 1860 C CA . VAL A 1 235 ? 20.906 -25.562 18.489 1.00 46.81 235 VAL A CA 1
ATOM 1861 C C . VAL A 1 235 ? 20.006 -26.501 17.706 1.00 46.81 235 VAL A C 1
ATOM 1863 O O . VAL A 1 235 ? 18.958 -26.106 17.204 1.00 46.81 235 VAL A O 1
ATOM 1866 N N . GLN A 1 236 ? 20.424 -27.764 17.701 1.00 44.75 236 GLN A N 1
ATOM 1867 C CA . GLN A 1 236 ? 19.741 -28.917 17.132 1.00 44.75 236 GLN A CA 1
ATOM 1868 C C . GLN A 1 236 ? 19.960 -29.072 15.628 1.00 44.75 236 GLN A C 1
ATOM 1870 O O . GLN A 1 236 ? 19.100 -28.825 14.785 1.00 44.75 236 GLN A O 1
ATOM 1875 N N . GLU A 1 237 ? 21.175 -29.540 15.326 1.00 45.78 237 GLU A N 1
ATOM 1876 C CA . GLU A 1 237 ? 21.421 -30.620 14.372 1.00 45.78 237 GLU A CA 1
ATOM 1877 C C . GLU A 1 237 ? 20.093 -31.255 13.947 1.00 45.78 237 GLU A C 1
ATOM 1879 O O . GLU A 1 237 ? 19.428 -31.933 14.735 1.00 45.78 237 GLU A O 1
ATOM 1884 N N . LYS A 1 238 ? 19.650 -30.931 12.726 1.00 45.34 238 LYS A N 1
ATOM 1885 C CA . LYS A 1 238 ? 18.539 -31.611 12.069 1.00 45.34 238 LYS A CA 1
ATOM 1886 C C . LYS A 1 238 ? 18.912 -33.088 12.051 1.00 45.34 238 LYS A C 1
ATOM 1888 O O . LYS A 1 238 ? 19.531 -33.557 11.097 1.00 45.34 238 LYS A O 1
ATOM 1893 N N . LYS A 1 239 ? 18.523 -33.828 13.088 1.00 45.72 239 LYS A N 1
ATOM 1894 C CA . LYS A 1 239 ? 18.354 -35.265 12.983 1.00 45.72 239 LYS A CA 1
ATOM 1895 C C . LYS A 1 239 ? 17.340 -35.401 11.864 1.00 45.72 239 LYS A C 1
ATOM 1897 O O . LYS A 1 239 ? 16.207 -34.927 11.982 1.00 45.72 239 LYS A O 1
ATOM 1902 N N . SER A 1 240 ? 17.826 -35.822 10.700 1.00 54.81 240 SER A N 1
ATOM 1903 C CA . SER A 1 240 ? 17.003 -35.877 9.503 1.00 54.81 240 SER A CA 1
ATOM 1904 C C . SER A 1 240 ? 15.757 -36.685 9.852 1.00 54.81 240 SER A C 1
ATOM 1906 O O . SER A 1 240 ? 15.797 -37.559 10.718 1.00 54.81 240 SER A O 1
ATOM 1908 N N . ILE A 1 241 ? 14.634 -36.396 9.203 1.00 57.00 241 ILE A N 1
ATOM 1909 C CA . ILE A 1 241 ? 13.412 -37.187 9.398 1.00 57.00 241 ILE A CA 1
ATOM 1910 C C . ILE A 1 241 ? 13.728 -38.691 9.254 1.00 57.00 241 ILE A C 1
ATOM 1912 O O . ILE A 1 241 ? 13.158 -39.500 9.971 1.00 57.00 241 ILE A O 1
ATOM 1916 N N . VAL A 1 242 ? 14.717 -39.042 8.420 1.00 61.44 242 VAL A N 1
ATOM 1917 C CA . VAL A 1 242 ? 15.259 -40.401 8.278 1.00 61.44 242 VAL A CA 1
ATOM 1918 C C . VAL A 1 242 ? 15.876 -40.922 9.580 1.00 61.44 242 VAL A C 1
ATOM 1920 O O . VAL A 1 242 ? 15.497 -41.997 10.017 1.00 61.44 242 VAL A O 1
ATOM 1923 N N . GLY A 1 243 ? 16.738 -40.153 10.249 1.00 64.62 243 GLY A N 1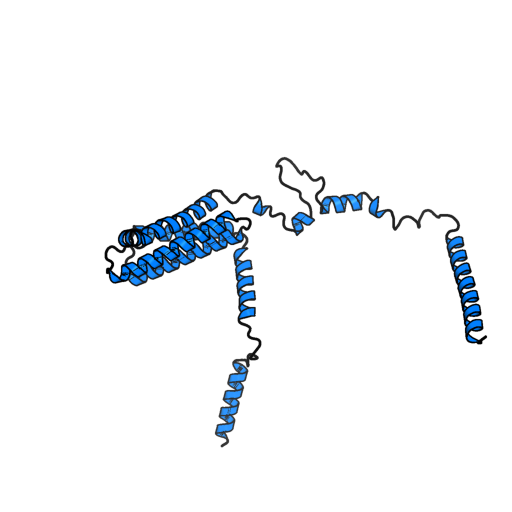
ATOM 1924 C CA . GLY A 1 243 ? 17.349 -40.567 11.519 1.00 64.62 243 GLY A CA 1
ATOM 1925 C C . GLY A 1 243 ? 16.357 -40.655 12.685 1.00 64.62 243 GLY A C 1
ATOM 1926 O O . GLY A 1 243 ? 16.550 -41.445 13.600 1.00 64.62 243 GLY A O 1
ATOM 1927 N N . VAL A 1 244 ? 15.275 -39.866 12.667 1.00 66.31 244 VAL A N 1
ATOM 1928 C CA . VAL A 1 244 ? 14.174 -40.023 13.638 1.00 66.31 244 VAL A CA 1
ATOM 1929 C C . VAL A 1 244 ? 13.391 -41.309 13.362 1.00 66.31 244 VAL A C 1
ATOM 1931 O O . VAL A 1 244 ? 12.985 -41.986 14.302 1.00 66.31 244 VAL A O 1
ATOM 1934 N N . VAL A 1 245 ? 13.193 -41.659 12.087 1.00 66.56 245 VAL A N 1
ATOM 1935 C CA . VAL A 1 245 ? 12.539 -42.912 11.689 1.00 66.56 245 VAL A CA 1
ATOM 1936 C C . VAL A 1 245 ? 13.412 -44.123 12.023 1.00 66.56 245 VAL A C 1
ATOM 1938 O O . VAL A 1 245 ? 12.872 -45.084 12.553 1.00 66.56 245 VAL A O 1
ATOM 1941 N N . GLU A 1 246 ? 14.727 -44.074 11.796 1.00 74.50 246 GLU A N 1
ATOM 1942 C CA . GLU A 1 246 ? 15.659 -45.146 12.191 1.00 74.50 246 GLU A CA 1
ATOM 1943 C C . GLU A 1 246 ? 15.635 -45.386 13.705 1.00 74.50 246 GLU A C 1
ATOM 1945 O O . GLU A 1 246 ? 15.402 -46.511 14.125 1.00 74.50 246 GLU A O 1
ATOM 1950 N N . ASP A 1 247 ? 15.719 -44.337 14.530 1.00 76.75 247 ASP A N 1
ATOM 1951 C CA . ASP A 1 247 ? 15.594 -44.460 15.993 1.00 76.75 247 ASP A CA 1
ATOM 1952 C C . ASP A 1 247 ? 14.251 -45.066 16.442 1.00 76.75 247 ASP A C 1
ATOM 1954 O O . ASP A 1 247 ? 14.166 -45.758 17.462 1.00 76.75 247 ASP A O 1
ATOM 1958 N N . LEU A 1 248 ? 13.169 -44.742 15.727 1.00 76.88 248 LEU A N 1
ATOM 1959 C CA . LEU A 1 248 ? 11.835 -45.276 15.998 1.00 76.88 248 LEU A CA 1
ATOM 1960 C C . LEU A 1 248 ? 11.737 -46.748 15.602 1.00 76.88 248 LEU A C 1
ATOM 1962 O O . LEU A 1 248 ? 11.105 -47.511 16.330 1.00 76.88 248 LEU A O 1
ATOM 1966 N N . VAL A 1 249 ? 12.358 -47.138 14.488 1.00 77.25 249 VAL A N 1
ATOM 1967 C CA . VAL A 1 249 ? 12.440 -48.529 14.026 1.00 77.25 249 VAL A CA 1
ATOM 1968 C C . VAL A 1 249 ? 13.299 -49.354 14.983 1.00 77.25 249 VAL A C 1
ATOM 1970 O O . VAL A 1 249 ? 12.829 -50.388 15.451 1.00 77.25 249 VAL A O 1
ATOM 1973 N N . ASP A 1 250 ? 14.471 -48.855 15.377 1.00 79.44 250 ASP A N 1
ATOM 1974 C CA . ASP A 1 250 ? 15.370 -49.528 16.321 1.00 79.44 250 ASP A CA 1
ATOM 1975 C C . ASP A 1 250 ? 14.710 -49.720 17.694 1.00 79.44 250 ASP A C 1
ATOM 1977 O O . ASP A 1 250 ? 14.788 -50.799 18.286 1.00 79.44 250 ASP A O 1
ATOM 1981 N N . ASN A 1 251 ? 13.980 -48.712 18.191 1.00 81.25 251 ASN A N 1
ATOM 1982 C CA . ASN A 1 251 ? 13.194 -48.861 19.419 1.00 81.25 251 ASN A CA 1
ATOM 1983 C C . ASN A 1 251 ? 12.050 -49.870 19.273 1.00 81.25 251 ASN A C 1
ATOM 1985 O O . ASN A 1 251 ? 11.680 -50.520 20.253 1.00 81.25 251 ASN A O 1
ATOM 1989 N N . PHE A 1 252 ? 11.455 -49.988 18.085 1.00 78.69 252 PHE A N 1
ATOM 1990 C CA . PHE A 1 252 ? 10.379 -50.945 17.843 1.00 78.69 252 PHE A CA 1
ATOM 1991 C C . PHE A 1 252 ? 10.906 -52.382 17.795 1.00 78.69 252 PHE A C 1
ATOM 1993 O O . PHE A 1 252 ? 10.277 -53.275 18.364 1.00 78.69 252 PHE A O 1
ATOM 2000 N N . ASP A 1 253 ? 12.068 -52.594 17.175 1.00 79.38 253 ASP A N 1
ATOM 2001 C CA . ASP A 1 253 ? 12.719 -53.903 17.115 1.00 79.38 253 ASP A CA 1
ATOM 2002 C C . ASP A 1 253 ? 13.245 -54.334 18.487 1.00 79.38 253 ASP A C 1
ATOM 2004 O O . ASP A 1 253 ? 12.982 -55.464 18.900 1.00 79.38 253 ASP A O 1
ATOM 2008 N N . ALA A 1 254 ? 13.861 -53.427 19.257 1.00 77.75 254 ALA A N 1
ATOM 2009 C CA . ALA A 1 254 ? 14.304 -53.720 20.622 1.00 77.75 254 ALA A CA 1
ATOM 2010 C C . ALA A 1 254 ? 13.149 -54.229 21.502 1.00 77.75 254 ALA A C 1
ATOM 2012 O O . ALA A 1 254 ? 13.294 -55.225 22.212 1.00 77.75 254 ALA A O 1
ATOM 2013 N N . LYS A 1 255 ? 11.973 -53.602 21.378 1.00 74.19 255 LYS A N 1
ATOM 2014 C CA . LYS A 1 255 ? 10.768 -53.942 22.147 1.00 74.19 255 LYS A CA 1
ATOM 2015 C C . LYS A 1 255 ? 10.068 -55.223 21.691 1.00 74.19 255 LYS A C 1
ATOM 2017 O O . LYS A 1 255 ? 9.164 -55.688 22.373 1.00 74.19 255 LYS A O 1
ATOM 2022 N N . LYS A 1 256 ? 10.431 -55.760 20.525 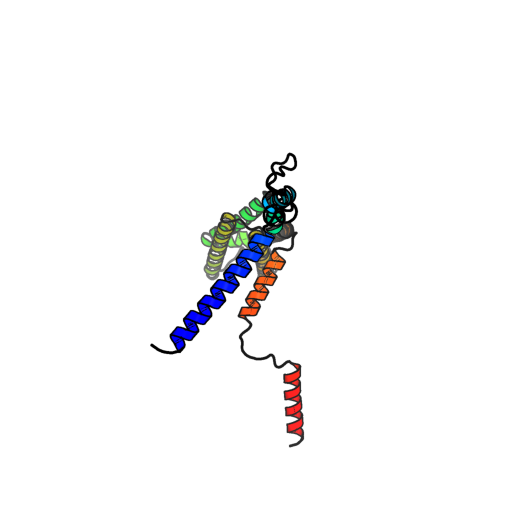1.00 71.19 256 LYS A N 1
ATOM 2023 C CA . LYS A 1 256 ? 9.896 -57.027 20.009 1.00 71.19 256 LYS A CA 1
ATOM 2024 C C . LYS A 1 256 ? 10.724 -58.232 20.465 1.00 71.19 256 LYS A C 1
ATOM 2026 O O . LYS A 1 256 ? 10.236 -59.358 20.404 1.00 71.19 256 LYS A O 1
ATOM 2031 N N . THR A 1 257 ? 11.971 -58.001 20.869 1.00 67.94 257 THR A N 1
ATOM 2032 C CA . THR A 1 257 ? 12.871 -59.028 21.420 1.00 67.94 257 THR A CA 1
ATOM 2033 C C . THR A 1 257 ? 12.749 -59.233 22.932 1.00 67.94 257 THR A C 1
ATOM 2035 O O . THR A 1 257 ? 13.262 -60.239 23.417 1.00 67.94 257 THR A O 1
ATOM 2038 N N . GLU A 1 258 ? 12.081 -58.329 23.656 1.00 52.66 258 GLU A N 1
ATOM 2039 C CA . GLU A 1 258 ? 11.594 -58.567 25.031 1.00 52.66 258 GLU A CA 1
ATOM 2040 C C . GLU A 1 258 ? 10.230 -59.269 25.029 1.00 52.66 258 GLU A C 1
ATOM 2042 O O . GLU A 1 258 ? 10.043 -60.172 25.877 1.00 52.66 258 GLU A O 1
#

Foldseek 3Di:
DDVVVVVVVVVVVVVVVVVVVVVVVVVVVVVDPPPPPVCDPPCCVVDPVNVVLVCQQVQPPPPPDDDPDDGNHVVCVVVPPCVVLVVPQPVVLLVLLLVLLVVLQVLLVCCQPPVQVSCCVQFVDNDDDPVCSVVSNVVSVVSNVVSVVSVVDSVVDDDLQSSLVSLVVQLVVLVVVVVVSCVPPVDTDPVNVVVSVCSNVVSVVVSCVSCVVVPNVVVVVVVVVVVVVVVPPVDDDCCDPVNVVVVVVVVVVVVVVD

Organism: Caenorhabditis elegans (NCBI:txid6239)

Secondary structure (DSSP, 8-state):
--HHHHHHHHHHHHHHHHHHHHHHHHHHHTSS--TTSSHHHHHHHH-HHHHHHHHHHHTTT---SSS------HHHHHHT--HHHHS---HHHHHHHHHHHHHHHHHHHHHHH-HHHHHHHHH------GGGHHHHHHHHHHHHHHHHHHHHHHHS---HHHHHHHHHHHHHHHHHHHHHHHHHHSS--HHHHHHHHHHHHHHHHHHHHHTTT-HHHHHHHHHHHHHHHHH--S------HHHHHHHHHHHHHHHHH-

Sequence (258 aa):
MNEISLVAEKFYDVLDEQLLENMRDEKLKVGTPTDDTIVSRKQSASDLQSRLKTRKLLGVGELAGDNGEVYKSKISQLLGINESLYVRLPRGMFVWNTLNSLYFLLIGTICLVLPRLGIYLDHGIEQIPPEALVIVRYYGVTLVSFGILFKFILQQRETRADIALLLLVTAVFHIIVLIVSTASHGLVAWWSGTLRLLLILGNIFYHAFVDGQGGLHRQLIRVIEDSSFLFASPVQEKKSIVGVVEDLVDNFDAKKTE

Radius of gyration: 37.53 Å; chains: 1; bounding box: 114×75×54 Å